Protein AF-0000000077428454 (afdb_homodimer)

pLDDT: mean 86.07, std 13.21, range [39.41, 98.69]

Nearest PDB structures (foldseek):
  4n6q-assembly1_A-2  TM=8.796E-01  e=2.802E-15  Aspergillus nidulans
  4n6r-assembly1_B  TM=8.496E-01  e=2.797E-14  Aspergillus nidulans
  4n6r-assembly1_A  TM=8.443E-01  e=4.947E-11  Aspergillus nidulans
  7w9m-assembly1_B  TM=3.398E-01  e=5.420E-03  Homo sapiens
  7qpd-assembly1_T  TM=3.885E-01  e=7.802E-02  Homo sapiens

Solvent-accessible surface area (backbone atoms only — not comparable to full-atom values): 19716 Å² total; per-residue (Å²): 94,46,70,44,80,75,34,65,41,50,34,26,39,33,25,60,92,52,93,78,41,58,79,49,33,35,36,52,42,37,26,33,35,52,42,79,60,70,82,84,84,80,87,75,83,78,63,62,73,48,39,76,68,46,36,52,38,34,39,55,38,44,19,39,55,57,84,91,39,53,76,54,40,54,36,85,99,50,98,42,49,34,64,44,72,53,43,48,22,44,57,39,76,42,49,75,44,90,75,67,77,59,79,41,37,33,35,58,39,59,45,32,29,35,45,58,62,45,60,26,23,40,36,40,36,32,32,35,35,43,91,72,44,42,43,64,66,45,68,46,69,51,60,67,25,38,28,24,46,78,88,69,42,90,69,78,71,55,47,48,71,55,55,48,43,39,34,70,72,68,46,86,52,90,74,38,85,75,117,94,45,69,42,80,74,34,65,41,49,33,25,39,33,24,60,91,53,93,77,40,57,78,50,33,35,36,51,43,38,26,33,35,52,43,78,58,72,82,88,85,82,87,77,84,78,63,64,72,48,39,77,66,46,38,53,38,34,38,55,38,44,18,39,55,58,85,92,39,52,76,53,39,54,37,84,98,49,98,42,50,35,64,42,70,53,44,47,22,43,58,39,77,42,47,75,45,88,73,66,76,60,79,41,36,31,36,58,38,59,46,31,29,34,45,60,62,44,61,27,20,40,36,41,37,32,31,34,36,43,90,70,42,44,43,64,65,44,68,46,70,51,60,67,25,40,28,23,46,79,89,68,42,90,70,80,71,54,48,50,73,54,57,49,44,38,33,70,72,66,45,86,53,90,73,40,85,74,119

Sequence (358 aa):
YKLRMIQQPKRSRMVGSGEKADRRPIDPPPIAGFQAVCSSQGDGETDLTLLRSPAFICYATLCESAPPHKELFTIPHSKKPFVVGTRVSSIFQLRESDPPACNGHYFVFPDLGVRVEGQYRLKLSVYEIEDTKVHFCASIVTDQFEVFSAKKFPGMNESTPLSKTFAKQGIRLRVRTKIYKLRMIQQPKRSRMVGSGEKADRRPIDPPPIAGFQAVCSSQGDGETDLTLLRSPAFICYATLCESAPPHKELFTIPHSKKPFVVGTRVSSIFQLRESDPPACNGHYFVFPDLGVRVEGQYRLKLSVYEIEDTKVHFCASIVTDQFEVFSAKKFPGMNESTPLSKTFAKQGIRLRVRTKI

Secondary structure (DSSP, 8-state):
-EEEEEE---EEEPPPSSTT---PPPBSPPEEEEE-------SS---GGG-SS-EEEEEEEEEESSTT--EE-B-TTSSSBSEES--EEEEEEEESSSS---EEEEEE-TT-EESS-EEEEEEEEEEEEETTEEEEEEEEEPPPEEEE-TTT---PPPPPHHHHHHHHTT---------/-EEEEEE---EEEPPPSSTT---PPPBSPPEEEEE----S--SS---GGG-SS-EEEEEEEEEESSTT--EE-B-TTSSSBSEES--EEEEEEEESSSS---EEEEEE-TT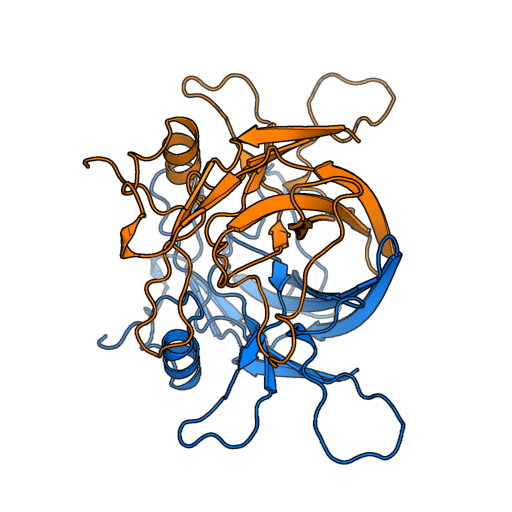-EESS-EEEEEEEEEEEEETTEEEEEEEEEPPPEEEE-TTT---PPPPPHHHHHHHHTT---------

Foldseek 3Di:
DDKAWPDFFAEAAAWAPDPPTDQQATPPWTKMFDDDPDDDDDDDRDDQCPDPFKWKKKFKFKFAQDPPGHTFFPDPPDPDGQKDDDGMFGKDFFAQDVVGDDTTIMTTGAGIHGNDWDKIKMKMWMWIHGPPDIGTDDIDIGHIYTYDYPVPDPDGDAHDSRLVRVVVVPDDHDGHHDD/DDKAWPDFFAEAAAWAPDPPTDQQATPPWTKMFDDDPDDDDDDDRDDQCPDPFKWKKKFKFKFAQDPPGHTFFPDPPDPDGQKDDDGMFGKDFFAQDVVGDDTTIMTTGAGIHGNDWDKIKMKMWMWIHGPPDIGTDDIDIGHIYTYDYPVPDPDGDAHDSRLVRVVVVPDDHDGHHDD

Structure (mmCIF, N/CA/C/O backbone):
data_AF-0000000077428454-model_v1
#
loop_
_entity.id
_entity.type
_entity.pdbx_description
1 polymer 'Velvet factor'
#
loop_
_atom_site.group_PDB
_atom_site.id
_atom_site.type_symbol
_atom_site.label_atom_id
_atom_site.label_alt_id
_atom_site.label_comp_id
_atom_site.label_asym_id
_atom_site.label_entity_id
_atom_site.label_seq_id
_atom_site.pdbx_PDB_ins_code
_atom_site.Cartn_x
_atom_site.Cartn_y
_atom_site.Cartn_z
_atom_site.occupancy
_atom_site.B_iso_or_equiv
_atom_site.auth_seq_id
_atom_site.auth_comp_id
_atom_site.auth_asym_id
_atom_site.auth_atom_id
_atom_site.pdbx_PDB_model_num
ATOM 1 N N . TYR A 1 1 ? -11.023 -16.125 10.898 1 87.31 1 TYR A N 1
ATOM 2 C CA . TYR A 1 1 ? -10.789 -15.352 9.688 1 87.31 1 TYR A CA 1
ATOM 3 C C . TYR A 1 1 ? -10.602 -16.266 8.484 1 87.31 1 TYR A C 1
ATOM 5 O O . TYR A 1 1 ? -10.008 -17.328 8.586 1 87.31 1 TYR A O 1
ATOM 13 N N . LYS A 1 2 ? -11.258 -15.859 7.457 1 91.19 2 LYS A N 1
ATOM 14 C CA . LYS A 1 2 ? -11.109 -16.609 6.215 1 91.19 2 LYS A CA 1
ATOM 15 C C . LYS A 1 2 ? -10.516 -15.734 5.113 1 91.19 2 LYS A C 1
ATOM 17 O O . LYS A 1 2 ? -10.945 -14.602 4.914 1 91.19 2 LYS A O 1
ATOM 22 N N . LEU A 1 3 ? -9.469 -16.266 4.516 1 96 3 LEU A N 1
ATOM 23 C CA . LEU A 1 3 ? -8.797 -15.625 3.391 1 96 3 LEU A CA 1
ATOM 24 C C . LEU A 1 3 ? -8.852 -16.516 2.15 1 96 3 LEU A C 1
ATOM 26 O O . LEU A 1 3 ? -8.5 -17.688 2.209 1 96 3 LEU A O 1
ATOM 30 N N . ARG A 1 4 ? -9.367 -15.93 1.078 1 96.69 4 ARG A N 1
ATOM 31 C CA . ARG A 1 4 ? -9.469 -16.703 -0.155 1 96.69 4 ARG A CA 1
ATOM 32 C C . ARG A 1 4 ? -9 -15.883 -1.354 1 96.69 4 ARG A C 1
ATOM 34 O O . ARG A 1 4 ? -9.242 -14.672 -1.413 1 96.69 4 ARG A O 1
ATOM 41 N N . MET A 1 5 ? -8.5 -16.641 -2.326 1 98.06 5 MET A N 1
ATOM 42 C CA . MET A 1 5 ? -8.156 -15.945 -3.568 1 98.06 5 MET A CA 1
ATOM 43 C C . MET A 1 5 ? -9.406 -15.688 -4.41 1 98.06 5 MET A C 1
ATOM 45 O O . MET A 1 5 ? -10.18 -16.609 -4.676 1 98.06 5 MET A O 1
ATOM 49 N N . ILE A 1 6 ? -9.57 -14.461 -4.793 1 97.38 6 ILE A N 1
ATOM 50 C CA . ILE A 1 6 ? -10.672 -14.094 -5.676 1 97.38 6 ILE A CA 1
ATOM 51 C C . ILE A 1 6 ? -10.172 -14 -7.113 1 97.38 6 ILE A C 1
ATOM 53 O O . ILE A 1 6 ? -10.898 -14.336 -8.055 1 97.38 6 ILE A O 1
ATOM 57 N N . GLN A 1 7 ? -8.969 -13.492 -7.266 1 97.88 7 GLN A N 1
ATOM 58 C CA . GLN A 1 7 ? -8.297 -13.406 -8.555 1 97.88 7 GLN A CA 1
ATOM 59 C C . GLN A 1 7 ? -6.844 -13.859 -8.453 1 97.88 7 GLN A C 1
ATOM 61 O O . GLN A 1 7 ? -6.055 -13.258 -7.715 1 97.88 7 GLN A O 1
ATOM 66 N N . GLN A 1 8 ? -6.5 -14.922 -9.188 1 98.56 8 GLN A N 1
ATOM 67 C CA . GLN A 1 8 ? -5.168 -15.516 -9.18 1 98.56 8 GLN A CA 1
ATOM 68 C C . GLN A 1 8 ? -4.246 -14.82 -10.18 1 98.56 8 GLN A C 1
ATOM 70 O O . GLN A 1 8 ? -4.676 -14.438 -11.266 1 98.56 8 GLN A O 1
ATOM 75 N N . PRO A 1 9 ? -2.984 -14.625 -9.719 1 98.19 9 PRO A N 1
ATOM 76 C CA . PRO A 1 9 ? -2.02 -14.227 -10.75 1 98.19 9 PRO A CA 1
ATOM 77 C C . PRO A 1 9 ? -1.762 -15.336 -11.773 1 98.19 9 PRO A C 1
ATOM 79 O O . PRO A 1 9 ? -1.776 -16.516 -11.43 1 98.19 9 PRO A O 1
ATOM 82 N N . LYS A 1 10 ? -1.487 -14.945 -12.984 1 97.69 10 LYS A N 1
ATOM 83 C CA . LYS A 1 10 ? -1.258 -15.961 -14.016 1 97.69 10 LYS A CA 1
ATOM 84 C C . LYS A 1 10 ? 0.109 -15.773 -14.672 1 97.69 10 LYS A C 1
ATOM 86 O O . LYS A 1 10 ? 0.787 -16.75 -14.984 1 97.69 10 LYS A O 1
ATOM 91 N N . ARG A 1 11 ? 0.469 -14.555 -14.891 1 97 11 ARG A N 1
ATOM 92 C CA . ARG A 1 11 ? 1.725 -14.352 -15.609 1 97 11 ARG A CA 1
ATOM 93 C C . ARG A 1 11 ? 2.281 -12.953 -15.336 1 97 11 ARG A C 1
ATOM 95 O O . ARG A 1 11 ? 1.561 -12.07 -14.867 1 97 11 ARG A O 1
ATOM 102 N N . SER A 1 12 ? 3.498 -12.812 -15.602 1 95.12 12 SER A N 1
ATOM 103 C CA . SER A 1 12 ? 4.227 -11.555 -15.5 1 95.12 12 SER A CA 1
ATOM 104 C C . SER A 1 12 ? 5.422 -11.531 -16.453 1 95.12 12 SER A C 1
ATOM 106 O O . SER A 1 12 ? 6.008 -12.578 -16.75 1 95.12 12 SER A O 1
ATOM 108 N N . ARG A 1 13 ? 5.645 -10.367 -16.969 1 94.81 13 ARG A N 1
ATOM 109 C CA . ARG A 1 13 ? 6.957 -10.156 -17.578 1 94.81 13 ARG A CA 1
ATOM 110 C C . ARG A 1 13 ? 7.984 -9.75 -16.531 1 94.81 13 ARG A C 1
ATOM 112 O O . ARG A 1 13 ? 7.707 -8.922 -15.664 1 94.81 13 ARG A O 1
ATOM 119 N N . MET A 1 14 ? 9.172 -10.352 -16.609 1 93.94 14 MET A N 1
ATOM 120 C CA . MET A 1 14 ? 10.195 -10.008 -15.625 1 93.94 14 MET A CA 1
ATOM 121 C C . MET A 1 14 ? 10.562 -8.531 -15.711 1 93.94 14 MET A C 1
ATOM 123 O O . MET A 1 14 ? 10.562 -7.949 -16.797 1 93.94 14 MET A O 1
ATOM 127 N N . VAL A 1 15 ? 10.836 -7.953 -14.609 1 89.88 15 VAL A N 1
ATOM 128 C CA . VAL A 1 15 ? 11.25 -6.559 -14.547 1 89.88 15 VAL A CA 1
ATOM 129 C C . VAL A 1 15 ? 12.781 -6.48 -14.492 1 89.88 15 VAL A C 1
ATOM 131 O O . VAL A 1 15 ? 13.398 -6.996 -13.555 1 89.88 15 VAL A O 1
ATOM 134 N N . GLY A 1 16 ? 13.297 -5.836 -15.406 1 81.06 16 GLY A N 1
ATOM 135 C CA . GLY A 1 16 ? 14.75 -5.695 -15.445 1 81.06 16 GLY A CA 1
ATOM 136 C C . GLY A 1 16 ? 15.266 -4.633 -14.492 1 81.06 16 GLY A C 1
ATOM 137 O O . GLY A 1 16 ? 14.5 -4.035 -13.742 1 81.06 16 GLY A O 1
ATOM 138 N N . SER A 1 17 ? 16.594 -4.473 -14.227 1 72.12 17 SER A N 1
ATOM 139 C CA . SER A 1 17 ? 17.234 -3.576 -13.273 1 72.12 17 SER A CA 1
ATOM 140 C C . SER A 1 17 ? 17.547 -2.223 -13.898 1 72.12 17 SER A C 1
ATOM 142 O O . SER A 1 17 ? 17.906 -1.276 -13.203 1 72.12 17 SER A O 1
ATOM 144 N N . GLY A 1 18 ? 17.141 -1.958 -15.086 1 63.47 18 GLY A N 1
ATOM 145 C CA . GLY A 1 18 ? 17.578 -0.725 -15.727 1 63.47 18 GLY A CA 1
ATOM 146 C C . GLY A 1 18 ? 16.625 0.439 -15.477 1 63.47 18 GLY A C 1
ATOM 147 O O . GLY A 1 18 ? 15.531 0.254 -14.953 1 63.47 18 GLY A O 1
ATOM 148 N N . GLU A 1 19 ? 17.141 1.74 -15.594 1 58.12 19 GLU A N 1
ATOM 149 C CA . GLU A 1 19 ? 16.406 2.988 -15.414 1 58.12 19 GLU A CA 1
ATOM 150 C C . GLU A 1 19 ? 15.094 2.967 -16.188 1 58.12 19 GLU A C 1
ATOM 152 O O . GLU A 1 19 ? 14.109 3.566 -15.758 1 58.12 19 GLU A O 1
ATOM 157 N N . LYS A 1 20 ? 15.156 2.293 -17.281 1 58.5 20 LYS A N 1
ATOM 158 C CA . LYS A 1 20 ? 13.984 2.256 -18.172 1 58.5 20 LYS A CA 1
ATOM 159 C C . LYS A 1 20 ? 13.234 0.938 -18.016 1 58.5 20 LYS A C 1
ATOM 161 O O . LYS A 1 20 ? 12.555 0.503 -18.953 1 58.5 20 LYS A O 1
ATOM 166 N N . ALA A 1 21 ? 13.391 0.371 -16.922 1 65.31 21 ALA A N 1
ATOM 167 C CA . ALA A 1 21 ? 12.82 -0.964 -16.781 1 65.31 21 ALA A CA 1
ATOM 168 C C . ALA A 1 21 ? 11.297 -0.927 -16.938 1 65.31 21 ALA A C 1
ATOM 170 O O . ALA A 1 21 ? 10.633 -0.047 -16.375 1 65.31 21 ALA A O 1
ATOM 171 N N . ASP A 1 22 ? 10.836 -1.767 -17.875 1 66.31 22 ASP A N 1
ATOM 172 C CA . ASP A 1 22 ? 9.414 -2 -18.078 1 66.31 22 ASP A CA 1
ATOM 173 C C . ASP A 1 22 ? 8.781 -2.594 -16.812 1 66.31 22 ASP A C 1
ATOM 175 O O . ASP A 1 22 ? 9.133 -3.695 -16.391 1 66.31 22 ASP A O 1
ATOM 179 N N . ARG A 1 23 ? 7.93 -1.875 -16.219 1 76.44 23 ARG A N 1
ATOM 180 C CA . 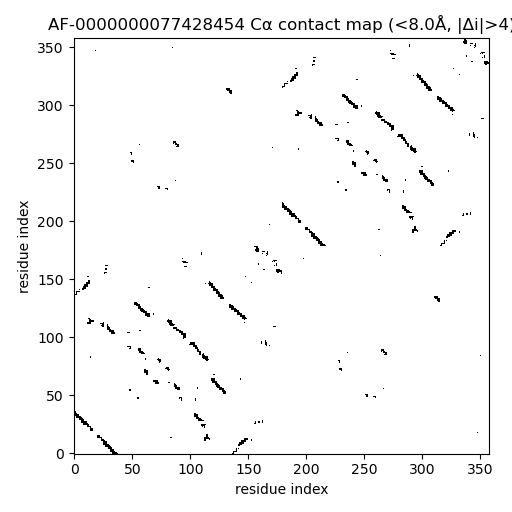ARG A 1 23 ? 7.379 -2.322 -14.945 1 76.44 23 ARG A CA 1
ATOM 181 C C . ARG A 1 23 ? 5.949 -2.824 -15.117 1 76.44 23 ARG A C 1
ATOM 183 O O . ARG A 1 23 ? 5.047 -2.402 -14.391 1 76.44 23 ARG A O 1
ATOM 190 N N . ARG A 1 24 ? 5.906 -3.838 -16 1 82 24 ARG A N 1
ATOM 191 C CA . ARG A 1 24 ? 4.594 -4.469 -16.094 1 82 24 ARG A CA 1
ATOM 192 C C . ARG A 1 24 ? 4.332 -5.371 -14.898 1 82 24 ARG A C 1
ATOM 194 O O . ARG A 1 24 ? 5.102 -6.297 -14.633 1 82 24 ARG A O 1
ATOM 201 N N . PRO A 1 25 ? 3.236 -5.113 -14.227 1 90.69 25 PRO A N 1
ATOM 202 C CA . PRO A 1 25 ? 2.951 -5.91 -13.031 1 90.69 25 PRO A CA 1
ATOM 203 C C . PRO A 1 25 ? 2.418 -7.301 -13.359 1 90.69 25 PRO A C 1
ATOM 205 O O . PRO A 1 25 ? 2.107 -7.586 -14.523 1 90.69 25 PRO A O 1
ATOM 208 N N . ILE A 1 26 ? 2.438 -8.094 -12.414 1 95.81 26 ILE A N 1
ATOM 209 C CA . ILE A 1 26 ? 1.786 -9.398 -12.492 1 95.81 26 ILE A CA 1
ATOM 210 C C . ILE A 1 26 ? 0.358 -9.234 -13.008 1 95.81 26 ILE A C 1
ATOM 212 O O . ILE A 1 26 ? -0.361 -8.328 -12.578 1 95.81 26 ILE A O 1
ATOM 216 N N . ASP A 1 27 ? 0.023 -10.141 -13.938 1 95.44 27 ASP A N 1
ATOM 217 C CA . ASP A 1 27 ? -1.281 -10.039 -14.586 1 95.44 27 ASP A CA 1
ATOM 218 C C . ASP A 1 27 ? -2.039 -11.367 -14.5 1 95.44 27 ASP A C 1
ATOM 220 O O . ASP A 1 27 ? -1.49 -12.422 -14.828 1 95.44 27 ASP A O 1
ATOM 224 N N . PRO A 1 28 ? -3.324 -11.336 -14.211 1 96.81 28 PRO A N 1
ATOM 225 C CA . PRO A 1 28 ? -4.012 -10.195 -13.609 1 96.81 28 PRO A CA 1
ATOM 226 C C . PRO A 1 28 ? -3.525 -9.891 -12.195 1 96.81 28 PRO A C 1
ATOM 228 O O . PRO A 1 28 ? -2.842 -10.719 -11.586 1 96.81 28 PRO A O 1
ATOM 231 N N . PRO A 1 29 ? -3.766 -8.695 -11.648 1 96.81 29 PRO A N 1
ATOM 232 C CA . PRO A 1 29 ? -3.371 -8.383 -10.273 1 96.81 29 PRO A CA 1
ATOM 233 C C . PRO A 1 29 ? -3.986 -9.336 -9.258 1 96.81 29 PRO A C 1
ATOM 235 O O . PRO A 1 29 ? -5.191 -9.602 -9.297 1 96.81 29 PRO A O 1
ATOM 238 N N . PRO A 1 30 ? -3.154 -9.867 -8.344 1 98.12 30 PRO A N 1
ATOM 239 C CA . PRO A 1 30 ? -3.723 -10.727 -7.297 1 98.12 30 PRO A CA 1
ATOM 240 C C . PRO A 1 30 ? -4.734 -9.992 -6.418 1 98.12 30 PRO A C 1
ATOM 242 O O . PRO A 1 30 ? -4.488 -8.859 -6.008 1 98.12 30 PRO A O 1
ATOM 245 N N . ILE A 1 31 ? -5.824 -10.625 -6.195 1 98.06 31 ILE A N 1
ATOM 246 C CA . ILE A 1 31 ? -6.863 -10.102 -5.316 1 98.06 31 ILE A CA 1
ATOM 247 C C . ILE A 1 31 ? -7.316 -11.203 -4.352 1 98.06 31 ILE A C 1
ATOM 249 O O . ILE A 1 31 ? -7.645 -12.312 -4.777 1 98.06 31 ILE A O 1
ATOM 253 N N . ALA A 1 32 ? -7.324 -10.883 -3.084 1 97.88 32 ALA A N 1
ATOM 254 C CA . ALA A 1 32 ? -7.805 -11.82 -2.07 1 97.88 32 ALA A CA 1
ATOM 255 C C . ALA A 1 32 ? -9.023 -11.258 -1.342 1 97.88 32 ALA A C 1
ATOM 257 O O . ALA A 1 32 ? -9.102 -10.055 -1.093 1 97.88 32 ALA A O 1
ATOM 258 N N . GLY A 1 33 ? -9.945 -12.117 -1.071 1 95.5 33 GLY A N 1
ATOM 259 C CA . GLY A 1 33 ? -11.078 -11.797 -0.221 1 95.5 33 GLY A CA 1
ATOM 260 C C . GLY A 1 33 ? -10.875 -12.188 1.229 1 95.5 33 GLY A C 1
ATOM 261 O O . GLY A 1 33 ? -10.289 -13.234 1.516 1 95.5 33 GLY A O 1
ATOM 262 N N . PHE A 1 34 ? -11.312 -11.367 2.176 1 94.75 34 PHE A N 1
ATOM 263 C CA . PHE A 1 34 ? -11.086 -11.555 3.604 1 94.75 34 PHE A CA 1
ATOM 264 C C . PHE A 1 34 ? -12.391 -11.445 4.383 1 94.75 34 PHE A C 1
ATOM 266 O O . PHE A 1 34 ? -13.18 -10.523 4.156 1 94.75 34 PHE A O 1
ATOM 273 N N . GLN A 1 35 ? -12.625 -12.43 5.191 1 88.25 35 GLN A N 1
ATOM 274 C CA . GLN A 1 35 ? -13.805 -12.438 6.051 1 88.25 35 GLN A CA 1
ATOM 275 C C . GLN A 1 35 ? -13.43 -12.727 7.5 1 88.25 35 GLN A C 1
ATOM 277 O O . GLN A 1 35 ? -12.695 -13.68 7.781 1 88.25 35 GLN A O 1
ATOM 282 N N . ALA A 1 36 ? -13.711 -11.789 8.445 1 77.38 36 ALA A N 1
ATOM 283 C CA . ALA A 1 36 ? -13.508 -12.039 9.867 1 77.38 36 ALA A CA 1
ATOM 284 C C . ALA A 1 36 ? -14.625 -12.914 10.43 1 77.38 36 ALA A C 1
ATOM 286 O O . ALA A 1 36 ? -15.797 -12.711 10.117 1 77.38 36 ALA A O 1
ATOM 287 N N . VAL A 1 37 ? -14.445 -14.203 10.586 1 62.66 37 VAL A N 1
ATOM 288 C CA . VAL A 1 37 ? -15.469 -15.117 11.07 1 62.66 37 VAL A CA 1
ATOM 289 C C . VAL A 1 37 ? -16.016 -14.633 12.414 1 62.66 37 VAL A C 1
ATOM 291 O O . VAL A 1 37 ? -15.305 -14.68 13.43 1 62.66 37 VAL A O 1
ATOM 294 N N . CYS A 1 38 ? -15.945 -13.531 12.914 1 49.94 38 CYS A N 1
ATOM 295 C CA . CYS A 1 38 ? -16.531 -13.367 14.234 1 49.94 38 CYS A CA 1
ATOM 296 C C . CYS A 1 38 ? -17.797 -14.203 14.375 1 49.94 38 CYS A C 1
ATOM 298 O O . CYS A 1 38 ? -18.562 -14.352 13.406 1 49.94 38 CYS A O 1
ATOM 300 N N . SER A 1 39 ? -17.844 -14.93 15.555 1 42.19 39 SER A N 1
ATOM 301 C CA . SER A 1 39 ? -18.906 -15.734 16.141 1 42.19 39 SER A CA 1
ATOM 302 C C . SER A 1 39 ? -20.266 -15.148 15.844 1 42.19 39 SER A C 1
ATOM 304 O O . SER A 1 39 ? -21.219 -15.883 15.57 1 42.19 39 SER A O 1
ATOM 306 N N . SER A 1 40 ? -20.672 -14.086 16.984 1 40.97 40 SER A N 1
ATOM 307 C CA . SER A 1 40 ? -22.062 -13.969 17.406 1 40.97 40 SER A CA 1
ATOM 308 C C . SER A 1 40 ? -22.984 -13.711 16.203 1 40.97 40 SER A C 1
ATOM 310 O O . SER A 1 40 ? -22.531 -13.289 15.148 1 40.97 40 SER A O 1
ATOM 312 N N . GLN A 1 41 ? -24.422 -13.43 16.562 1 39.47 41 GLN A N 1
ATOM 313 C CA . GLN A 1 41 ? -25.812 -13.453 16.141 1 39.47 41 GLN A CA 1
ATOM 314 C C . GLN A 1 41 ? -26.062 -12.516 14.961 1 39.47 41 GLN A C 1
ATOM 316 O O . GLN A 1 41 ? -27.078 -12.617 14.281 1 39.47 41 GLN A O 1
ATOM 321 N N . GLY A 1 42 ? -25.891 -11 15.219 1 41.41 42 GLY A N 1
ATOM 322 C CA . GLY A 1 42 ? -26.859 -10.195 14.477 1 41.41 42 GLY A CA 1
ATOM 323 C C . GLY A 1 42 ? -26.531 -10.102 13 1 41.41 42 GLY A C 1
ATOM 324 O O . GLY A 1 42 ? -25.422 -10.438 12.578 1 41.41 42 GLY A O 1
ATOM 325 N N . ASP A 1 43 ? -27.438 -9.797 12 1 47.22 43 ASP A N 1
ATOM 326 C CA . ASP A 1 43 ? -27.734 -9.672 10.57 1 47.22 43 ASP A CA 1
ATOM 327 C C . ASP A 1 43 ? -26.578 -9 9.836 1 47.22 43 ASP A C 1
ATOM 329 O O . ASP A 1 43 ? -26.406 -9.188 8.633 1 47.22 43 ASP A O 1
ATOM 333 N N . GLY A 1 44 ? -26.156 -7.633 10.07 1 51.5 44 GLY A N 1
ATOM 334 C CA . GLY A 1 44 ? -25.547 -6.75 9.094 1 51.5 44 GLY A CA 1
ATOM 335 C C . GLY A 1 44 ? -24.031 -6.867 9.047 1 51.5 44 GLY A C 1
ATOM 336 O O . GLY A 1 44 ? -23.391 -7.082 10.078 1 51.5 44 GLY A O 1
ATOM 337 N N . GLU A 1 45 ? -23.312 -7.426 7.996 1 59.09 45 GLU A N 1
ATOM 338 C CA . GLU A 1 45 ? -21.891 -7.594 7.711 1 59.09 45 GLU A CA 1
ATOM 339 C C . GLU A 1 45 ? -21.094 -6.359 8.133 1 59.09 45 GLU A C 1
ATOM 341 O O . GLU A 1 45 ? -21.359 -5.25 7.668 1 59.09 45 GLU A O 1
ATOM 346 N N . THR A 1 46 ? -20.375 -6.387 9.242 1 71.62 46 THR A N 1
ATOM 347 C CA . THR A 1 46 ? -19.547 -5.297 9.75 1 71.62 46 THR A CA 1
ATOM 348 C C . THR A 1 46 ? -18.516 -4.867 8.711 1 71.62 46 THR A C 1
ATOM 350 O O . THR A 1 46 ? -17.875 -5.711 8.086 1 71.62 46 THR A O 1
ATOM 353 N N . ASP A 1 47 ? -18.562 -3.572 8.359 1 78.94 47 ASP A N 1
ATOM 354 C CA . ASP A 1 47 ? -17.547 -3.004 7.473 1 78.94 47 ASP A CA 1
ATOM 355 C C . ASP A 1 47 ? -16.203 -2.881 8.188 1 78.94 47 ASP A C 1
ATOM 357 O O . ASP A 1 47 ? -16 -1.968 8.992 1 78.94 47 ASP A O 1
ATOM 361 N N . LEU A 1 48 ? -15.297 -3.742 7.902 1 79.31 48 LEU A N 1
ATOM 362 C CA . LEU A 1 48 ? -13.992 -3.82 8.547 1 79.31 48 LEU A CA 1
ATOM 363 C C . LEU A 1 48 ? -13.188 -2.551 8.297 1 79.31 48 LEU A C 1
ATOM 365 O O . LEU A 1 48 ? -12.273 -2.227 9.062 1 79.31 48 LEU A O 1
ATOM 369 N N . THR A 1 49 ? -13.445 -1.858 7.184 1 75.38 49 THR A N 1
ATOM 370 C CA . THR A 1 49 ? -12.664 -0.679 6.82 1 75.38 49 THR A CA 1
ATOM 371 C C . THR A 1 49 ? -12.977 0.485 7.758 1 75.38 49 THR A C 1
ATOM 373 O O . THR A 1 49 ? -12.242 1.474 7.789 1 75.38 49 THR A O 1
ATOM 376 N N . LEU A 1 50 ? -14.055 0.319 8.484 1 69.5 50 LEU A N 1
ATOM 377 C CA . LEU A 1 50 ? -14.523 1.43 9.305 1 69.5 50 LEU A CA 1
ATOM 378 C C . LEU A 1 50 ? -14.094 1.241 10.758 1 69.5 50 LEU A C 1
ATOM 380 O O . LEU A 1 50 ? -14.32 2.119 11.594 1 69.5 50 LEU A O 1
ATOM 384 N N . LEU A 1 51 ? -13.539 0.124 10.938 1 68.69 51 LEU A N 1
ATOM 385 C CA . LEU A 1 51 ? -13.164 -0.157 12.32 1 68.69 51 LEU A CA 1
ATOM 386 C C . LEU A 1 51 ? -11.969 0.688 12.742 1 68.69 51 LEU A C 1
ATOM 388 O O . LEU A 1 51 ? -11.016 0.853 11.977 1 68.69 51 LEU A O 1
ATOM 392 N N . ARG A 1 52 ? -12.086 1.396 13.82 1 66.12 52 ARG A N 1
ATOM 393 C CA . ARG A 1 52 ? -10.938 2.061 14.414 1 66.12 52 ARG A CA 1
ATOM 394 C C . ARG A 1 52 ? -9.828 1.059 14.727 1 66.12 52 ARG A C 1
ATOM 396 O O . ARG A 1 52 ? -8.656 1.324 14.469 1 66.12 52 ARG A O 1
ATOM 403 N N . SER A 1 53 ? -10.164 0.126 15.445 1 71.38 53 SER A N 1
ATOM 404 C CA . SER A 1 53 ? -9.367 -1.029 15.844 1 71.38 53 SER A CA 1
ATOM 405 C C . SER A 1 53 ? -10.211 -2.297 15.883 1 71.38 53 SER A C 1
ATOM 407 O O . SER A 1 53 ? -11.297 -2.307 16.484 1 71.38 53 SER A O 1
ATOM 409 N N . PRO A 1 54 ? -9.812 -3.105 15.094 1 79.12 54 PRO A N 1
ATOM 410 C CA . PRO A 1 54 ? -8.523 -3.326 14.43 1 79.12 54 PRO A CA 1
ATOM 411 C C . PRO A 1 54 ? -8.516 -2.836 12.984 1 79.12 54 PRO A C 1
ATOM 413 O O . PRO A 1 54 ? -9.57 -2.719 12.359 1 79.12 54 PRO A O 1
ATOM 416 N N . ALA A 1 55 ? -7.277 -2.469 12.477 1 83.25 55 ALA A N 1
ATOM 417 C CA . ALA A 1 55 ? -7.023 -2.334 11.047 1 83.25 55 ALA A CA 1
ATOM 418 C C . ALA A 1 55 ? -6.422 -3.615 10.477 1 83.25 55 ALA A C 1
ATOM 420 O O . ALA A 1 55 ? -5.699 -4.332 11.172 1 83.25 55 ALA A O 1
ATOM 421 N N . PHE A 1 56 ? -6.746 -3.842 9.211 1 90.12 56 PHE A N 1
ATOM 422 C CA . PHE A 1 56 ? -6.246 -5.059 8.594 1 90.12 56 PHE A CA 1
ATOM 423 C C . PHE A 1 56 ? -5.355 -4.73 7.398 1 90.12 56 PHE A C 1
ATOM 425 O O . PHE A 1 56 ? -5.707 -3.887 6.57 1 90.12 56 PHE A O 1
ATOM 432 N N . ILE A 1 57 ? -4.227 -5.383 7.352 1 91.75 57 ILE A N 1
ATOM 433 C CA . ILE A 1 57 ? -3.332 -5.254 6.207 1 91.75 57 ILE A CA 1
ATOM 434 C C . ILE A 1 57 ? -2.953 -6.641 5.691 1 91.75 57 ILE A C 1
ATOM 436 O O . ILE A 1 57 ? -3.064 -7.629 6.418 1 91.75 57 ILE A O 1
ATOM 440 N N . CYS A 1 58 ? -2.592 -6.664 4.484 1 94.56 58 CYS A N 1
ATOM 441 C CA . CYS A 1 58 ? -2.129 -7.902 3.867 1 94.56 58 CYS A CA 1
ATOM 442 C C . CYS A 1 58 ? -0.763 -7.711 3.219 1 94.56 58 CYS A C 1
ATOM 444 O O . CYS A 1 58 ? -0.539 -6.727 2.514 1 94.56 58 CYS A O 1
ATOM 446 N N . TYR A 1 59 ? 0.15 -8.641 3.518 1 93.19 59 TYR A N 1
ATOM 447 C CA . TYR A 1 59 ? 1.508 -8.594 2.986 1 93.19 59 TYR A CA 1
ATOM 448 C C . TYR A 1 59 ? 1.749 -9.734 2 1 93.19 59 TYR A C 1
ATOM 450 O O . TYR A 1 59 ? 1.409 -10.883 2.277 1 93.19 59 TYR A O 1
ATOM 458 N N . ALA A 1 60 ? 2.318 -9.367 0.891 1 95.06 60 ALA A N 1
ATOM 459 C CA . ALA A 1 60 ? 2.602 -10.359 -0.139 1 95.06 60 ALA A CA 1
ATOM 460 C C . ALA A 1 60 ? 4.082 -10.734 -0.148 1 95.06 60 ALA A C 1
ATOM 462 O O . ALA A 1 60 ? 4.949 -9.859 -0.173 1 95.06 60 ALA A O 1
ATOM 463 N N . THR A 1 61 ? 4.355 -12.031 -0.172 1 93.06 61 THR A N 1
ATOM 464 C CA . THR A 1 61 ? 5.711 -12.57 -0.246 1 93.06 61 THR A CA 1
ATOM 465 C C . THR A 1 61 ? 5.848 -13.531 -1.42 1 93.06 61 THR A C 1
ATOM 467 O O . THR A 1 61 ? 5.008 -14.414 -1.608 1 93.06 61 THR A O 1
ATOM 470 N N . LEU A 1 62 ? 6.918 -13.32 -2.174 1 95.5 62 LEU A N 1
ATOM 471 C CA . LEU A 1 62 ? 7.188 -14.258 -3.262 1 95.5 62 LEU A CA 1
ATOM 472 C C . LEU A 1 62 ? 7.711 -15.578 -2.721 1 95.5 62 LEU A C 1
ATOM 474 O O . LEU A 1 62 ? 8.531 -15.602 -1.803 1 95.5 62 LEU A O 1
ATOM 478 N N . CYS A 1 63 ? 7.238 -16.641 -3.371 1 96.81 63 CYS A N 1
ATOM 479 C CA . CYS A 1 63 ? 7.66 -17.984 -2.957 1 96.81 63 CYS A CA 1
ATOM 480 C C . CYS A 1 63 ? 8.047 -18.828 -4.16 1 96.81 63 CYS A C 1
ATOM 482 O O . CYS A 1 63 ? 7.598 -18.562 -5.277 1 96.81 63 CYS A O 1
ATOM 484 N N . GLU A 1 64 ? 8.883 -19.797 -3.818 1 97.5 64 GLU A N 1
ATOM 485 C CA . GLU A 1 64 ? 9.148 -20.828 -4.824 1 97.5 64 GLU A CA 1
ATOM 486 C C . GLU A 1 64 ? 7.871 -21.578 -5.18 1 97.5 64 GLU A C 1
ATOM 488 O O . GLU A 1 64 ? 6.98 -21.75 -4.344 1 97.5 64 GLU A O 1
ATOM 493 N N . SER A 1 65 ? 7.801 -22.047 -6.441 1 97.44 65 SER A N 1
ATOM 494 C CA . SER A 1 65 ? 6.625 -22.766 -6.914 1 97.44 65 SER A CA 1
ATOM 495 C C . SER A 1 65 ? 6.512 -24.125 -6.246 1 97.44 65 SER A C 1
ATOM 497 O O . SER A 1 65 ? 5.41 -24.562 -5.898 1 97.44 65 SER A O 1
ATOM 499 N N . ALA A 1 66 ? 7.555 -24.812 -6.117 1 95.5 66 ALA A N 1
ATOM 500 C CA . ALA A 1 66 ? 7.562 -26.172 -5.566 1 95.5 66 ALA A CA 1
ATOM 501 C C . ALA A 1 66 ? 7.5 -26.141 -4.043 1 95.5 66 ALA A C 1
ATOM 503 O O . ALA A 1 66 ? 8.086 -25.266 -3.404 1 95.5 66 ALA A O 1
ATOM 504 N N . PRO A 1 67 ? 6.816 -27.172 -3.486 1 93.25 67 PRO A N 1
ATOM 505 C CA . PRO A 1 67 ? 6.855 -27.266 -2.025 1 93.25 67 PRO A CA 1
ATOM 506 C C . PRO A 1 67 ? 8.273 -27.391 -1.48 1 93.25 67 PRO A C 1
ATOM 508 O O . PRO A 1 67 ? 9.133 -28 -2.125 1 93.25 67 PRO A O 1
ATOM 511 N N . PRO A 1 68 ? 8.477 -26.906 -0.265 1 94.62 68 PRO A N 1
ATOM 512 C CA . PRO A 1 68 ? 7.527 -26.375 0.712 1 94.62 68 PRO A CA 1
ATOM 513 C C . PRO A 1 68 ? 7.223 -24.891 0.49 1 94.62 68 PRO A C 1
ATOM 515 O O . PRO A 1 68 ? 6.836 -24.188 1.429 1 94.62 68 PRO A O 1
ATOM 518 N N . HIS A 1 69 ? 7.43 -24.312 -0.697 1 93.81 69 HIS A N 1
ATOM 519 C CA . HIS A 1 69 ? 7.164 -22.922 -1.064 1 93.81 69 HIS A CA 1
ATOM 520 C C . HIS A 1 69 ? 8.023 -21.969 -0.248 1 93.81 69 HIS A C 1
ATOM 522 O O . HIS A 1 69 ? 7.504 -21.047 0.385 1 93.81 69 HIS A O 1
ATOM 528 N N . LYS A 1 70 ? 9.305 -22.203 -0.41 1 94.06 70 LYS A N 1
ATOM 529 C CA . LYS A 1 70 ? 10.242 -21.344 0.306 1 94.06 70 LYS A CA 1
ATOM 530 C C . LYS A 1 70 ? 10.062 -19.875 -0.102 1 94.06 70 LYS A C 1
ATOM 532 O O . LYS A 1 70 ? 9.906 -19.578 -1.286 1 94.06 70 LYS A O 1
ATOM 537 N N . GLU A 1 71 ? 10.086 -18.984 0.849 1 91.88 71 GLU A N 1
ATOM 538 C CA . GLU A 1 71 ? 9.961 -17.547 0.584 1 91.88 71 GLU A CA 1
ATOM 539 C C . GLU A 1 71 ? 11.227 -16.984 -0.049 1 91.88 71 GLU A C 1
ATOM 541 O O . GLU A 1 71 ? 12.336 -17.359 0.341 1 91.88 71 GLU A O 1
ATOM 546 N N . LEU A 1 72 ? 11.031 -16.125 -1.039 1 91.94 72 LEU A N 1
ATOM 547 C CA . LEU A 1 72 ? 12.133 -15.531 -1.787 1 91.94 72 LEU A CA 1
ATOM 548 C C . LEU A 1 72 ? 12.203 -14.031 -1.536 1 91.94 72 LEU A C 1
ATOM 550 O O . LEU A 1 72 ? 11.211 -13.32 -1.694 1 91.94 72 LEU A O 1
ATOM 554 N N . PHE A 1 73 ? 13.383 -13.578 -1.178 1 88.25 73 PHE A N 1
ATOM 555 C CA . PHE A 1 73 ? 13.516 -12.156 -0.868 1 88.25 73 PHE A CA 1
ATOM 556 C C . PHE A 1 73 ? 14.586 -11.516 -1.743 1 88.25 73 PHE A C 1
ATOM 558 O O . PHE A 1 73 ? 14.266 -10.781 -2.684 1 88.25 73 PHE A O 1
ATOM 565 N N . THR A 1 74 ? 15.812 -11.953 -1.561 1 88.38 74 THR A N 1
ATOM 566 C CA . THR A 1 74 ? 16.938 -11.383 -2.297 1 88.38 74 THR A CA 1
ATOM 567 C C . THR A 1 74 ? 17.422 -12.344 -3.375 1 88.38 74 THR A C 1
ATOM 569 O O . THR A 1 74 ? 17.531 -13.547 -3.139 1 88.38 74 THR A O 1
ATOM 572 N N . ILE A 1 75 ? 17.734 -11.742 -4.527 1 90.5 75 ILE A N 1
ATOM 573 C CA . ILE A 1 75 ? 18.281 -12.539 -5.613 1 90.5 75 ILE A CA 1
ATOM 574 C C . ILE A 1 75 ? 19.688 -13.023 -5.238 1 90.5 75 ILE A C 1
ATOM 576 O O . ILE A 1 75 ? 20.531 -12.219 -4.832 1 90.5 75 ILE A O 1
ATOM 580 N N . PRO A 1 76 ? 19.922 -14.297 -5.398 1 88.31 76 PRO A N 1
ATOM 581 C CA . PRO A 1 76 ? 21.234 -14.82 -5.023 1 88.31 76 PRO A CA 1
ATOM 582 C C . PRO A 1 76 ? 22.375 -14.07 -5.691 1 88.31 76 PRO A C 1
ATOM 584 O O . PRO A 1 76 ? 22.328 -13.812 -6.898 1 88.31 76 PRO A O 1
ATOM 587 N N . HIS A 1 77 ? 23.328 -13.727 -4.863 1 85.81 77 HIS A N 1
ATOM 588 C CA . HIS A 1 77 ? 24.578 -13.094 -5.293 1 85.81 77 HIS A CA 1
ATOM 589 C C . HIS A 1 77 ? 24.312 -11.688 -5.828 1 85.81 77 HIS A C 1
ATOM 591 O O . HIS A 1 77 ? 25.062 -11.195 -6.676 1 85.81 77 HIS A O 1
ATOM 597 N N . SER A 1 78 ? 23.172 -11.219 -5.543 1 81.25 78 SER A N 1
ATOM 598 C CA . SER A 1 78 ? 22.844 -9.828 -5.871 1 81.25 78 SER A CA 1
ATOM 599 C C . SER A 1 78 ? 22.344 -9.078 -4.645 1 81.25 78 SER A C 1
ATOM 601 O O . SER A 1 78 ? 22.094 -9.68 -3.598 1 81.25 78 SER A O 1
ATOM 603 N N . LYS A 1 79 ? 22.375 -7.809 -4.586 1 78.25 79 LYS A N 1
ATOM 604 C CA . LYS A 1 79 ? 21.781 -6.973 -3.541 1 78.25 79 LYS A CA 1
ATOM 605 C C . LYS A 1 79 ? 20.438 -6.414 -3.973 1 78.25 79 LYS A C 1
ATOM 607 O O . LYS A 1 79 ? 20.047 -5.32 -3.562 1 78.25 79 LYS A O 1
ATOM 612 N N . LYS A 1 80 ? 19.75 -7.219 -4.863 1 83.31 80 LYS A N 1
ATOM 613 C CA . LYS A 1 80 ? 18.453 -6.758 -5.371 1 83.31 80 LYS A CA 1
ATOM 614 C C . LYS A 1 80 ? 17.328 -7.684 -4.934 1 83.31 80 LYS A C 1
ATOM 616 O O . LYS A 1 80 ? 17.516 -8.898 -4.844 1 83.31 80 LYS A O 1
ATOM 621 N N . PRO A 1 81 ? 16.281 -7.18 -4.652 1 87.44 81 PRO A N 1
ATOM 622 C CA . PRO A 1 81 ? 15.133 -8.023 -4.312 1 87.44 81 PRO A CA 1
ATOM 623 C C . PRO A 1 81 ? 14.539 -8.727 -5.535 1 87.44 81 PRO A C 1
ATOM 625 O O . PRO A 1 81 ? 14.641 -8.219 -6.652 1 87.44 81 PRO A O 1
ATOM 628 N N . PHE A 1 82 ? 13.867 -9.883 -5.281 1 91.5 82 PHE A N 1
ATOM 629 C CA . PHE A 1 82 ? 13.117 -10.555 -6.336 1 91.5 82 PHE A CA 1
ATOM 630 C C . PHE A 1 82 ? 11.938 -9.703 -6.789 1 91.5 82 PHE A C 1
ATOM 632 O O . PHE A 1 82 ? 11.617 -9.656 -7.977 1 91.5 82 PHE A O 1
ATOM 639 N N . VAL A 1 83 ? 11.297 -9.078 -5.777 1 91.38 83 VAL A N 1
ATOM 640 C CA . VAL A 1 83 ? 10 -8.453 -6.02 1 91.38 83 VAL A CA 1
ATOM 641 C C . VAL A 1 83 ? 10.164 -6.941 -6.145 1 91.38 83 VAL A C 1
ATOM 643 O O . VAL A 1 83 ? 10.945 -6.336 -5.402 1 91.38 83 VAL A O 1
ATOM 646 N N . VAL A 1 84 ? 9.453 -6.395 -7.062 1 87.88 84 VAL A N 1
ATOM 647 C CA . VAL A 1 84 ? 9.344 -4.945 -7.191 1 87.88 84 VAL A CA 1
ATOM 648 C C . VAL A 1 84 ? 7.887 -4.52 -7.02 1 87.88 84 VAL A C 1
ATOM 650 O O . VAL A 1 84 ? 6.973 -5.309 -7.266 1 87.88 84 VAL A O 1
ATOM 653 N N . GLY A 1 85 ? 7.75 -3.248 -6.562 1 87.75 85 GLY A N 1
ATOM 654 C CA . GLY A 1 85 ? 6.406 -2.727 -6.355 1 87.75 85 GLY A CA 1
ATOM 655 C C . GLY A 1 85 ? 5.961 -2.771 -4.906 1 87.75 85 GLY A C 1
ATOM 656 O O . GLY A 1 85 ? 6.797 -2.801 -3.998 1 87.75 85 GLY A O 1
ATOM 657 N N . THR A 1 86 ? 4.637 -2.697 -4.668 1 86.62 86 THR A N 1
ATOM 658 C CA . THR A 1 86 ? 4.082 -2.602 -3.322 1 86.62 86 THR A CA 1
ATOM 659 C C . THR A 1 86 ? 3.652 -3.977 -2.816 1 86.62 86 THR A C 1
ATOM 661 O O . THR A 1 86 ? 2.762 -4.605 -3.391 1 86.62 86 THR A O 1
ATOM 664 N N . ARG A 1 87 ? 4.176 -4.328 -1.688 1 91.12 87 ARG A N 1
ATOM 665 C CA . ARG A 1 87 ? 3.951 -5.676 -1.17 1 91.12 87 ARG A CA 1
ATOM 666 C C . ARG A 1 87 ? 2.883 -5.672 -0.081 1 91.12 87 ARG A C 1
ATOM 668 O O . ARG A 1 87 ? 2.592 -6.711 0.514 1 91.12 87 ARG A O 1
ATOM 675 N N . VAL A 1 88 ? 2.377 -4.531 0.189 1 92.19 88 VAL A N 1
ATOM 676 C CA . VAL A 1 88 ? 1.396 -4.453 1.268 1 92.19 88 VAL A CA 1
ATOM 677 C C . VAL A 1 88 ? 0.119 -3.791 0.758 1 92.19 88 VAL A C 1
ATOM 679 O O . VAL A 1 88 ? 0.175 -2.848 -0.035 1 92.19 88 VAL A O 1
ATOM 682 N N . SER A 1 89 ? -0.965 -4.312 1.197 1 93.44 89 SER A N 1
ATOM 683 C CA . SER A 1 89 ? -2.268 -3.77 0.826 1 93.44 89 SER A CA 1
ATOM 684 C C . SER A 1 89 ? -3.117 -3.482 2.059 1 93.44 89 SER A C 1
ATOM 686 O O . SER A 1 89 ? -3.137 -4.27 3.006 1 93.44 89 SER A O 1
ATOM 688 N N . SER A 1 90 ? -3.83 -2.383 2.01 1 90 90 SER A N 1
ATOM 689 C CA . SER A 1 90 ? -4.938 -2.164 2.934 1 90 90 SER A CA 1
ATOM 690 C C . SER A 1 90 ? -6.172 -2.953 2.51 1 90 90 SER A C 1
ATOM 692 O O . SER A 1 90 ? -6.258 -3.416 1.371 1 90 90 SER A O 1
ATOM 694 N N . ILE A 1 91 ? -7.047 -3.049 3.547 1 91.19 91 ILE A N 1
ATOM 695 C CA . ILE A 1 91 ? -8.305 -3.715 3.242 1 91.19 91 ILE A CA 1
ATOM 696 C C . ILE A 1 91 ? -9.281 -2.717 2.613 1 91.19 91 ILE A C 1
ATOM 698 O O . ILE A 1 91 ? -9.359 -1.564 3.047 1 91.19 91 ILE A O 1
ATOM 702 N N . PHE A 1 92 ? -10.039 -3.189 1.58 1 89.5 92 PHE A N 1
ATOM 703 C CA . PHE A 1 92 ? -11.047 -2.361 0.918 1 89.5 92 PHE A CA 1
ATOM 704 C C . PHE A 1 92 ? -12.414 -3.037 0.948 1 89.5 92 PHE A C 1
ATOM 706 O O . PHE A 1 92 ? -12.508 -4.254 0.783 1 89.5 92 PHE A O 1
ATOM 713 N N . GLN A 1 93 ? -13.422 -2.285 1.245 1 88.44 93 GLN A N 1
ATOM 714 C CA . GLN A 1 93 ? -14.781 -2.773 1.028 1 88.44 93 GLN A CA 1
ATOM 715 C C . GLN A 1 93 ? -15.234 -2.512 -0.404 1 88.44 93 GLN A C 1
ATOM 717 O O . GLN A 1 93 ? -15.305 -1.36 -0.839 1 88.44 93 GLN A O 1
ATOM 722 N N . LEU A 1 94 ? -15.469 -3.512 -1.102 1 88.69 94 LEU A N 1
ATOM 723 C CA . LEU A 1 94 ? -15.812 -3.404 -2.516 1 88.69 94 LEU A CA 1
ATOM 724 C C . LEU A 1 94 ? -16.938 -4.371 -2.875 1 88.69 94 LEU A C 1
ATOM 726 O O . LEU A 1 94 ? -17.266 -5.273 -2.098 1 88.69 94 LEU A O 1
ATOM 730 N N . ARG A 1 95 ? -17.531 -4.027 -4.031 1 89.12 95 ARG A N 1
ATOM 731 C CA . ARG A 1 95 ? -18.516 -4.926 -4.637 1 89.12 95 ARG A CA 1
ATOM 732 C C . ARG A 1 95 ? -17.922 -5.637 -5.852 1 89.12 95 ARG A C 1
ATOM 734 O O . ARG A 1 95 ? -17.281 -5.012 -6.695 1 89.12 95 ARG A O 1
ATOM 741 N N . GLU A 1 96 ? -18.062 -6.945 -5.863 1 85.19 96 GLU A N 1
ATOM 742 C CA . GLU A 1 96 ? -17.484 -7.738 -6.938 1 85.19 96 GLU A CA 1
ATOM 743 C C . GLU A 1 96 ? -18.266 -7.578 -8.234 1 85.19 96 GLU A C 1
ATOM 745 O O . GLU A 1 96 ? -17.75 -7.883 -9.312 1 85.19 96 GLU A O 1
ATOM 750 N N . SER A 1 97 ? -19.562 -7.32 -8.094 1 75.75 97 SER A N 1
ATOM 751 C CA . SER A 1 97 ? -20.375 -7.285 -9.312 1 75.75 97 SER A CA 1
ATOM 752 C C . SER A 1 97 ? -21.281 -6.062 -9.336 1 75.75 97 SER A C 1
ATOM 754 O O . SER A 1 97 ? -21.484 -5.41 -8.312 1 75.75 97 SER A O 1
ATOM 756 N N . ASP A 1 98 ? -21.594 -5.625 -10.508 1 62.88 98 ASP A N 1
ATOM 757 C CA . ASP A 1 98 ? -22.688 -4.715 -10.812 1 62.88 98 ASP A CA 1
ATOM 758 C C . ASP A 1 98 ? -23.828 -5.441 -11.539 1 62.88 98 ASP A C 1
ATOM 760 O O . ASP A 1 98 ? -23.703 -5.758 -12.727 1 62.88 98 ASP A O 1
ATOM 764 N N . PRO A 1 99 ? -25.016 -5.594 -11.094 1 62.53 99 PRO A N 1
ATOM 765 C CA . PRO A 1 99 ? -25.547 -5.066 -9.836 1 62.53 99 PRO A CA 1
ATOM 766 C C . PRO A 1 99 ? -24.875 -5.672 -8.609 1 62.53 99 PRO A C 1
ATOM 768 O O . PRO A 1 99 ? -24.359 -6.793 -8.672 1 62.53 99 PRO A O 1
ATOM 771 N N . PRO A 1 100 ? -24.922 -4.82 -7.566 1 61.22 100 PRO A N 1
ATOM 772 C CA . PRO A 1 100 ? -24.125 -5.203 -6.395 1 61.22 100 PRO A CA 1
ATOM 773 C C . PRO A 1 100 ? -24.719 -6.402 -5.652 1 61.22 100 PRO A C 1
ATOM 775 O O . PRO A 1 100 ? -25.922 -6.461 -5.418 1 61.22 100 PRO A O 1
ATOM 778 N N . ALA A 1 101 ? -24.156 -7.531 -5.652 1 62.62 101 ALA A N 1
ATOM 779 C CA . ALA A 1 101 ? -24.594 -8.516 -4.672 1 62.62 101 ALA A CA 1
ATOM 780 C C . ALA A 1 101 ? -24.344 -8.031 -3.25 1 62.62 101 ALA A C 1
ATOM 782 O O . ALA A 1 101 ? -25.203 -7.383 -2.648 1 62.62 101 ALA A O 1
ATOM 783 N N . CYS A 1 102 ? -23.266 -8.344 -2.607 1 69.38 102 CYS A N 1
ATOM 784 C CA . CYS A 1 102 ? -22.906 -7.93 -1.26 1 69.38 102 CYS A CA 1
ATOM 785 C C . CYS A 1 102 ? -21.516 -7.309 -1.243 1 69.38 102 CYS A C 1
ATOM 787 O O . CYS A 1 102 ? -20.688 -7.574 -2.129 1 69.38 102 CYS A O 1
ATOM 789 N N . ASN A 1 103 ? -21.422 -6.344 -0.457 1 83.19 103 ASN A N 1
ATOM 790 C CA . ASN A 1 103 ? -20.078 -5.816 -0.211 1 83.19 103 ASN A CA 1
ATOM 791 C C . ASN A 1 103 ? -19.172 -6.871 0.406 1 83.19 103 ASN A C 1
ATOM 793 O O . ASN A 1 103 ? -19.609 -7.676 1.228 1 83.19 103 ASN A O 1
ATOM 797 N N . GLY A 1 104 ? -18.016 -6.953 -0.155 1 89.94 104 GLY A N 1
ATOM 798 C CA . GLY A 1 104 ? -16.969 -7.762 0.44 1 89.94 104 GLY A CA 1
ATOM 799 C C . GLY A 1 104 ? -15.719 -6.961 0.78 1 89.94 104 GLY A C 1
ATOM 800 O O . GLY A 1 104 ? -15.68 -5.75 0.562 1 89.94 104 GLY A O 1
ATOM 801 N N . HIS A 1 105 ? -14.844 -7.59 1.51 1 93.06 105 HIS A N 1
ATOM 802 C CA . HIS A 1 105 ? -13.57 -6.984 1.868 1 93.06 105 HIS A CA 1
ATOM 803 C C . HIS A 1 105 ? -12.414 -7.648 1.123 1 93.06 105 HIS A C 1
ATOM 805 O O . HIS A 1 105 ? -12.32 -8.875 1.08 1 93.06 105 HIS A O 1
ATOM 811 N N . TYR A 1 106 ? -11.578 -6.773 0.548 1 94.88 106 TYR A N 1
ATOM 812 C CA . TYR A 1 106 ? -10.586 -7.316 -0.372 1 94.88 106 TYR A CA 1
ATOM 813 C C . TYR A 1 106 ? -9.234 -6.648 -0.168 1 94.88 106 TYR A C 1
ATOM 815 O O . TYR A 1 106 ? -9.164 -5.488 0.246 1 94.88 106 TYR A O 1
ATOM 823 N N . PHE A 1 107 ? -8.172 -7.434 -0.396 1 96.38 107 PHE A N 1
ATOM 824 C CA . PHE A 1 107 ? -6.82 -6.93 -0.586 1 96.38 107 PHE A CA 1
ATOM 825 C C . PHE A 1 107 ? -6.414 -7.004 -2.055 1 96.38 107 PHE A C 1
ATOM 827 O O . PHE A 1 107 ? -6.613 -8.031 -2.705 1 96.38 107 PHE A O 1
ATOM 834 N N . VAL A 1 108 ? -5.891 -5.91 -2.557 1 95.81 108 VAL A N 1
ATOM 835 C CA . VAL A 1 108 ? -5.547 -5.824 -3.973 1 95.81 108 VAL A CA 1
ATOM 836 C C . VAL A 1 108 ? -4.062 -5.504 -4.125 1 95.81 108 VAL A C 1
ATOM 838 O O . VAL A 1 108 ? -3.539 -4.617 -3.449 1 95.81 108 VAL A O 1
ATOM 841 N N . PHE A 1 109 ? -3.391 -6.242 -4.969 1 95.94 109 PHE A N 1
ATOM 842 C CA . PHE A 1 109 ? -1.977 -6.02 -5.246 1 95.94 109 PHE A CA 1
ATOM 843 C C . PHE A 1 109 ? -1.755 -5.695 -6.719 1 95.94 109 PHE A C 1
ATOM 845 O O . PHE A 1 109 ? -1.393 -6.57 -7.504 1 95.94 109 PHE A O 1
ATOM 852 N N . PRO A 1 110 ? -1.864 -4.449 -7.059 1 91.88 110 PRO A N 1
ATOM 853 C CA . PRO A 1 110 ? -1.936 -4.102 -8.477 1 91.88 110 PRO A CA 1
ATOM 854 C C . PRO A 1 110 ? -0.562 -3.824 -9.086 1 91.88 110 PRO A C 1
ATOM 856 O O . PRO A 1 110 ? -0.441 -3.682 -10.305 1 91.88 110 PRO A O 1
ATOM 859 N N . ASP A 1 111 ? 0.505 -3.824 -8.297 1 89.25 111 ASP A N 1
ATOM 860 C CA . ASP A 1 111 ? 1.752 -3.297 -8.844 1 89.25 111 ASP A CA 1
ATOM 861 C C . ASP A 1 111 ? 2.924 -4.227 -8.531 1 89.25 111 ASP A C 1
ATOM 863 O O . ASP A 1 111 ? 4.074 -3.787 -8.492 1 89.25 111 ASP A O 1
ATOM 867 N N . LEU A 1 112 ? 2.697 -5.418 -8.32 1 93.06 112 LEU A N 1
ATOM 868 C CA . LEU A 1 112 ? 3.775 -6.355 -8.039 1 93.06 112 LEU A CA 1
ATOM 869 C C . LEU A 1 112 ? 4.445 -6.824 -9.328 1 93.06 112 LEU A C 1
ATOM 871 O O . LEU A 1 112 ? 3.766 -7.098 -10.32 1 93.06 112 LEU A O 1
ATOM 875 N N . GLY A 1 113 ? 5.707 -6.863 -9.297 1 93.25 113 GLY A N 1
ATOM 876 C CA . GLY A 1 113 ? 6.527 -7.441 -10.352 1 93.25 113 GLY A CA 1
ATOM 877 C C . GLY A 1 113 ? 7.652 -8.312 -9.828 1 93.25 113 GLY A C 1
ATOM 878 O O . GLY A 1 113 ? 7.91 -8.336 -8.617 1 93.25 113 GLY A O 1
ATOM 879 N N . VAL A 1 114 ? 8.219 -9.078 -10.68 1 94.75 114 VAL A N 1
ATOM 880 C CA . VAL A 1 114 ? 9.305 -9.984 -10.32 1 94.75 114 VAL A CA 1
ATOM 881 C C . VAL A 1 114 ? 10.492 -9.766 -11.258 1 94.75 114 VAL A C 1
ATOM 883 O O . VAL A 1 114 ? 10.312 -9.633 -12.469 1 94.75 114 VAL A O 1
ATOM 886 N N . ARG A 1 115 ? 11.633 -9.828 -10.734 1 93.31 115 ARG A N 1
ATOM 887 C CA . ARG A 1 115 ? 12.82 -9.445 -11.492 1 93.31 115 ARG A CA 1
ATOM 888 C C . ARG A 1 115 ? 13.422 -10.648 -12.211 1 93.31 115 ARG A C 1
ATOM 890 O O . ARG A 1 115 ? 14.227 -10.492 -13.133 1 93.31 115 ARG A O 1
ATOM 897 N N . VAL A 1 116 ? 13.133 -11.828 -11.781 1 95.5 116 VAL A N 1
ATOM 898 C CA . VAL A 1 116 ? 13.797 -13.016 -12.297 1 95.5 116 VAL A CA 1
ATOM 899 C C . VAL A 1 116 ? 12.766 -13.953 -12.922 1 95.5 116 VAL A C 1
ATOM 901 O O . VAL A 1 116 ? 11.719 -14.227 -12.32 1 95.5 116 VAL A O 1
ATOM 904 N N . GLU A 1 117 ? 13.094 -14.406 -14.102 1 96.5 117 GLU A N 1
ATOM 905 C CA . GLU A 1 117 ? 12.203 -15.344 -14.773 1 96.5 117 GLU A CA 1
ATOM 906 C C . GLU A 1 117 ? 12.055 -16.641 -13.969 1 96.5 117 GLU A C 1
ATOM 908 O O . GLU A 1 117 ? 12.984 -17.047 -13.273 1 96.5 117 GLU A O 1
ATOM 913 N N . GLY A 1 118 ? 10.867 -17.234 -14.117 1 97.5 118 GLY A N 1
ATOM 914 C CA . GLY A 1 118 ? 10.625 -18.484 -13.438 1 97.5 118 GLY A CA 1
ATOM 915 C C . GLY A 1 118 ? 9.164 -18.719 -13.094 1 97.5 118 GLY A C 1
ATOM 916 O O . GLY A 1 118 ? 8.289 -18.016 -13.609 1 97.5 118 GLY A O 1
ATOM 917 N N . GLN A 1 119 ? 8.977 -19.781 -12.359 1 98.5 119 GLN A N 1
ATOM 918 C CA . GLN A 1 119 ? 7.664 -20.109 -11.812 1 98.5 119 GLN A CA 1
ATOM 919 C C . GLN A 1 119 ? 7.605 -19.828 -10.312 1 98.5 119 GLN A C 1
ATOM 921 O O . GLN A 1 119 ? 8.5 -20.234 -9.57 1 98.5 119 GLN A O 1
ATOM 926 N N . TYR A 1 120 ? 6.535 -19.156 -9.93 1 98.56 120 TYR A N 1
ATOM 927 C CA . TYR A 1 120 ? 6.477 -18.672 -8.555 1 98.56 120 TYR A CA 1
ATOM 928 C C . TYR A 1 120 ? 5.059 -18.766 -8 1 98.56 120 TYR A C 1
ATOM 930 O O . TYR A 1 120 ? 4.121 -19.078 -8.742 1 98.56 120 TYR A O 1
ATOM 938 N N . ARG A 1 121 ? 4.934 -18.578 -6.73 1 98.69 121 ARG A N 1
ATOM 939 C CA . ARG A 1 121 ? 3.691 -18.328 -6.004 1 98.69 121 ARG A CA 1
ATOM 940 C C . ARG A 1 121 ? 3.826 -17.109 -5.09 1 98.69 121 ARG A C 1
ATOM 942 O O . ARG A 1 121 ? 4.938 -16.641 -4.824 1 98.69 121 ARG A O 1
ATOM 949 N N . LEU A 1 122 ? 2.729 -16.547 -4.754 1 98 122 LEU A N 1
ATOM 950 C CA . LEU A 1 122 ? 2.701 -15.531 -3.713 1 98 122 LEU A CA 1
ATOM 951 C C . LEU A 1 122 ? 2.045 -16.062 -2.443 1 98 122 LEU A C 1
ATOM 953 O O . LEU A 1 122 ? 1.033 -16.766 -2.512 1 98 122 LEU A O 1
ATOM 957 N N . LYS A 1 123 ? 2.662 -15.773 -1.378 1 96.31 123 LYS A N 1
ATOM 958 C CA . LYS A 1 123 ? 2.004 -15.945 -0.086 1 96.31 123 LYS A CA 1
ATOM 959 C C . LYS A 1 123 ? 1.421 -14.633 0.418 1 96.31 123 LYS A C 1
ATOM 961 O O . LYS A 1 123 ? 2.15 -13.656 0.608 1 96.31 123 LYS A O 1
ATOM 966 N N . LEU A 1 124 ? 0.149 -14.617 0.636 1 96.81 124 LEU A N 1
ATOM 967 C CA . LEU A 1 124 ? -0.534 -13.453 1.195 1 96.81 124 LEU A CA 1
ATOM 968 C C . LEU A 1 124 ? -0.849 -13.672 2.672 1 96.81 124 LEU A C 1
ATOM 970 O O . LEU A 1 124 ? -1.485 -14.664 3.039 1 96.81 124 LEU A O 1
ATOM 974 N N . SER A 1 125 ? -0.342 -12.766 3.469 1 94.31 125 SER A N 1
ATOM 975 C CA . SER A 1 125 ? -0.528 -12.875 4.91 1 94.31 125 SER A CA 1
ATOM 976 C C . SER A 1 125 ? -1.267 -11.656 5.465 1 94.31 125 SER A C 1
ATOM 978 O O . SER A 1 125 ? -0.841 -10.516 5.262 1 94.31 125 SER A O 1
ATOM 980 N N . VAL A 1 126 ? -2.309 -11.922 6.215 1 94.31 126 VAL A N 1
ATOM 981 C CA . VAL A 1 126 ? -3.135 -10.852 6.758 1 94.31 126 VAL A CA 1
ATOM 982 C C . VAL A 1 126 ? -2.799 -10.641 8.234 1 94.31 126 VAL A C 1
ATOM 984 O O . VAL A 1 126 ? -2.637 -11.602 8.984 1 94.31 126 VAL A O 1
ATOM 987 N N . TYR A 1 127 ? -2.691 -9.414 8.562 1 89.81 127 TYR A N 1
ATOM 988 C CA . TYR A 1 127 ? -2.428 -9.008 9.945 1 89.81 127 TYR A CA 1
ATOM 989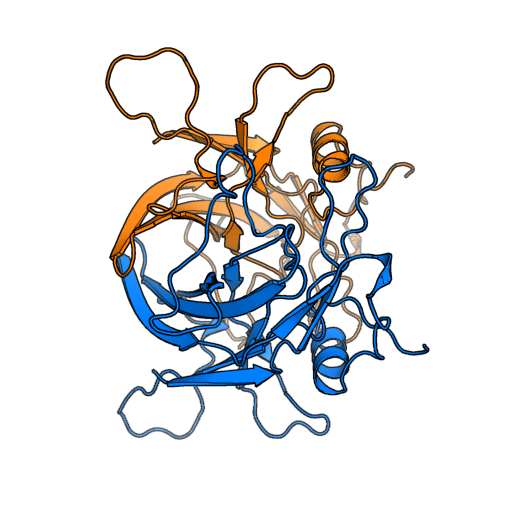 C C . TYR A 1 127 ? -3.467 -8.008 10.43 1 89.81 127 TYR A C 1
ATOM 991 O O . TYR A 1 127 ? -3.979 -7.207 9.641 1 89.81 127 TYR A O 1
ATOM 999 N N . GLU A 1 128 ? -3.758 -8.07 11.641 1 87.88 128 GLU A N 1
ATOM 1000 C CA . GLU A 1 128 ? -4.598 -7.074 12.297 1 87.88 128 GLU A CA 1
ATOM 1001 C C . GLU A 1 128 ? -3.77 -6.148 13.18 1 87.88 128 GLU A C 1
ATOM 1003 O O . GLU A 1 128 ? -2.906 -6.609 13.93 1 87.88 128 GLU A O 1
ATOM 1008 N N . ILE A 1 129 ? -4.008 -4.914 13 1 81.69 129 ILE A N 1
ATOM 1009 C CA . ILE A 1 129 ? -3.34 -3.9 13.805 1 81.69 129 ILE A CA 1
ATOM 1010 C C . ILE A 1 129 ? -4.32 -3.326 14.828 1 81.69 129 ILE A C 1
ATOM 1012 O O . ILE A 1 129 ? -5.359 -2.779 14.461 1 81.69 129 ILE A O 1
ATOM 1016 N N . GLU A 1 130 ? -4.012 -3.504 16.062 1 80.12 130 GLU A N 1
ATOM 1017 C CA . GLU A 1 130 ? -4.754 -2.93 17.188 1 80.12 130 GLU A CA 1
ATOM 1018 C C . GLU A 1 130 ? -3.879 -1.99 18.016 1 80.12 130 GLU A C 1
ATOM 1020 O O . GLU A 1 130 ? -3.232 -2.418 18.969 1 80.12 130 GLU A O 1
ATOM 1025 N N . ASP A 1 131 ? -4.012 -0.699 17.703 1 71.31 131 ASP A N 1
ATOM 1026 C CA . ASP A 1 131 ? -3.17 0.287 18.375 1 71.31 131 ASP A CA 1
ATOM 1027 C C . ASP A 1 131 ? -1.689 -0.04 18.203 1 71.31 131 ASP A C 1
ATOM 1029 O O . ASP A 1 131 ? -1.164 0.032 17.078 1 71.31 131 ASP A O 1
ATOM 1033 N N . THR A 1 132 ? -1.061 -0.61 19.25 1 70.12 132 THR A N 1
ATOM 1034 C CA . THR A 1 132 ? 0.367 -0.894 19.156 1 70.12 132 THR A CA 1
ATOM 1035 C C . THR A 1 132 ? 0.612 -2.393 19 1 70.12 132 THR A C 1
ATOM 1037 O O . THR A 1 132 ? 1.761 -2.838 18.953 1 70.12 132 THR A O 1
ATOM 1040 N N . LYS A 1 133 ? -0.489 -3.07 18.953 1 75.62 133 LYS A N 1
ATOM 1041 C CA . LYS A 1 133 ? -0.359 -4.516 18.812 1 75.62 133 LYS A CA 1
ATOM 1042 C C . LYS A 1 133 ? -0.771 -4.98 17.422 1 75.62 133 LYS A C 1
ATOM 1044 O O . LYS A 1 133 ? -1.689 -4.418 16.828 1 75.62 133 LYS A O 1
ATOM 1049 N N . VAL A 1 134 ? -0.006 -5.934 16.938 1 80.19 134 VAL A N 1
ATOM 1050 C CA . VAL A 1 134 ? -0.309 -6.508 15.633 1 80.19 134 VAL A CA 1
ATOM 1051 C C . VAL A 1 134 ? -0.424 -8.023 15.75 1 80.19 134 VAL A C 1
ATOM 1053 O O . VAL A 1 134 ? 0.39 -8.664 16.422 1 80.19 134 VAL A O 1
ATOM 1056 N N . HIS A 1 135 ? -1.434 -8.617 15.164 1 84 135 HIS A N 1
ATOM 1057 C CA . HIS A 1 135 ? -1.679 -10.055 15.234 1 84 135 HIS A CA 1
ATOM 1058 C C . HIS A 1 135 ? -1.803 -10.656 13.836 1 84 135 HIS A C 1
ATOM 1060 O O . HIS A 1 135 ? -2.426 -10.062 12.953 1 84 135 HIS A O 1
ATOM 1066 N N . PHE A 1 136 ? -1.164 -11.773 13.719 1 89.5 136 PHE A N 1
ATOM 1067 C CA . PHE A 1 136 ? -1.352 -12.539 12.5 1 89.5 136 PHE A CA 1
ATOM 1068 C C . PHE A 1 136 ? -2.756 -13.133 12.445 1 89.5 136 PHE A C 1
ATOM 1070 O O . PHE A 1 136 ? -3.244 -13.68 13.43 1 89.5 136 PHE A O 1
ATOM 1077 N N . CYS A 1 137 ? -3.414 -13.039 11.258 1 90.81 137 CYS A N 1
ATOM 1078 C CA . CYS A 1 137 ? -4.785 -13.523 11.117 1 90.81 137 CYS A CA 1
ATOM 1079 C C . CYS A 1 137 ? -4.836 -14.797 10.281 1 90.81 137 CYS A C 1
ATOM 1081 O O . CYS A 1 137 ? -5.301 -15.836 10.758 1 90.81 137 CYS A O 1
ATOM 1083 N N . ALA A 1 138 ? -4.371 -14.727 9.102 1 93.38 138 ALA A N 1
ATOM 1084 C CA . ALA A 1 138 ? -4.449 -15.828 8.148 1 93.38 138 ALA A CA 1
ATOM 1085 C C . ALA A 1 138 ? -3.477 -15.617 6.988 1 93.38 138 ALA A C 1
ATOM 1087 O O . ALA A 1 138 ? -3.002 -14.5 6.762 1 93.38 138 ALA A O 1
ATOM 1088 N N . SER A 1 139 ? -3.145 -16.719 6.348 1 94.75 139 SER A N 1
ATOM 1089 C CA . SER A 1 139 ? -2.357 -16.625 5.121 1 94.75 139 SER A CA 1
ATOM 1090 C C . SER A 1 139 ? -2.871 -17.594 4.059 1 94.75 139 SER A C 1
ATOM 1092 O O . SER A 1 139 ? -3.58 -18.547 4.375 1 94.75 139 SER A O 1
ATOM 1094 N N . ILE A 1 140 ? -2.588 -17.312 2.855 1 97.25 140 ILE A N 1
ATOM 1095 C CA . ILE A 1 140 ? -2.914 -18.172 1.729 1 97.25 140 ILE A CA 1
ATOM 1096 C C . ILE A 1 140 ? -1.804 -18.109 0.684 1 97.25 140 ILE A C 1
ATOM 1098 O O . ILE A 1 140 ? -1.127 -17.078 0.556 1 97.25 140 ILE A O 1
ATOM 1102 N N . VAL A 1 141 ? -1.592 -19.203 -0.013 1 97.75 141 VAL A N 1
ATOM 1103 C CA . VAL A 1 141 ? -0.628 -19.25 -1.108 1 97.75 141 VAL A CA 1
ATOM 1104 C C . VAL A 1 141 ? -1.366 -19.312 -2.443 1 97.75 141 VAL A C 1
ATOM 1106 O O . VAL A 1 141 ? -2.297 -20.109 -2.605 1 97.75 141 VAL A O 1
ATOM 1109 N N . THR A 1 142 ? -0.992 -18.484 -3.363 1 98.56 142 THR A N 1
ATOM 1110 C CA . THR A 1 142 ? -1.646 -18.422 -4.664 1 98.56 142 THR A CA 1
ATOM 1111 C C . THR A 1 142 ? -1.31 -19.672 -5.488 1 98.56 142 THR A C 1
ATOM 1113 O O . THR A 1 142 ? -0.403 -20.422 -5.141 1 98.56 142 THR A O 1
ATOM 1116 N N . ASP A 1 143 ? -2.092 -19.828 -6.57 1 98.56 143 ASP A N 1
ATOM 1117 C CA . ASP A 1 143 ? -1.638 -20.734 -7.621 1 98.56 143 ASP A CA 1
ATOM 1118 C C . ASP A 1 143 ? -0.313 -20.25 -8.219 1 98.56 143 ASP A C 1
ATOM 1120 O O . ASP A 1 143 ? 0.068 -19.094 -8.055 1 98.56 143 ASP A O 1
ATOM 1124 N N . GLN A 1 144 ? 0.283 -21.266 -8.844 1 98.56 144 GLN A N 1
ATOM 1125 C CA . GLN A 1 144 ? 1.538 -20.938 -9.516 1 98.56 144 GLN A CA 1
ATOM 1126 C C . GLN A 1 144 ? 1.308 -19.984 -10.688 1 98.56 144 GLN A C 1
ATOM 1128 O O . GLN A 1 144 ? 0.309 -20.109 -11.398 1 98.56 144 GLN A O 1
ATOM 1133 N N . PHE A 1 145 ? 2.215 -19.062 -10.906 1 98.38 145 PHE A N 1
ATOM 1134 C CA . PHE A 1 145 ? 2.223 -18.203 -12.086 1 98.38 145 PHE A CA 1
ATOM 1135 C C . PHE A 1 145 ? 3.615 -18.141 -12.703 1 98.38 145 PHE A C 1
ATOM 1137 O O . PHE A 1 145 ? 4.605 -18.469 -12.039 1 98.38 145 PHE A O 1
ATOM 1144 N N . GLU A 1 146 ? 3.607 -17.719 -13.891 1 98.06 146 GLU A N 1
ATOM 1145 C CA . GLU A 1 146 ? 4.867 -17.75 -14.633 1 98.06 146 GLU A CA 1
ATOM 1146 C C . GLU A 1 146 ? 5.391 -16.344 -14.891 1 98.06 146 GLU A C 1
ATOM 1148 O O . GLU A 1 146 ? 4.625 -15.438 -15.242 1 98.06 146 GLU A O 1
ATOM 1153 N N . VAL A 1 147 ? 6.633 -16.188 -14.609 1 97.69 147 VAL A N 1
ATOM 1154 C CA . VAL A 1 147 ? 7.332 -14.961 -14.961 1 97.69 147 VAL A CA 1
ATOM 1155 C C . VAL A 1 147 ? 8.211 -15.203 -16.188 1 97.69 147 VAL A C 1
ATOM 1157 O O . VAL A 1 147 ? 9.125 -16.031 -16.156 1 97.69 147 VAL A O 1
ATOM 1160 N N . PHE A 1 148 ? 7.961 -14.406 -17.203 1 96.81 148 PHE A N 1
ATOM 1161 C CA . PHE A 1 148 ? 8.609 -14.625 -18.5 1 96.81 148 PHE A CA 1
ATOM 1162 C C . PHE A 1 148 ? 9.688 -13.57 -18.734 1 96.81 148 PHE A C 1
ATOM 1164 O O . PHE A 1 148 ? 9.555 -12.43 -18.312 1 96.81 148 PHE A O 1
ATOM 1171 N N . SER A 1 149 ? 10.648 -13.961 -19.531 1 93.69 149 SER A N 1
ATOM 1172 C CA . SER A 1 149 ? 11.523 -12.961 -20.125 1 93.69 149 SER A CA 1
ATOM 1173 C C . SER A 1 149 ? 10.766 -12.117 -21.156 1 93.69 149 SER A C 1
ATOM 1175 O O . SER A 1 149 ? 9.703 -12.516 -21.625 1 93.69 149 SER A O 1
ATOM 1177 N N . ALA A 1 150 ? 11.406 -11.031 -21.469 1 88.88 150 ALA A N 1
ATOM 1178 C CA . ALA A 1 150 ? 10.773 -10.125 -22.422 1 88.88 150 ALA A CA 1
ATOM 1179 C C . ALA A 1 150 ? 10.477 -10.844 -23.734 1 88.88 150 ALA A C 1
ATOM 1181 O O . ALA A 1 150 ? 9.391 -10.695 -24.297 1 88.88 150 ALA A O 1
ATOM 1182 N N . LYS A 1 151 ? 11.359 -11.648 -24.172 1 91.81 151 LYS A N 1
ATOM 1183 C CA . LYS A 1 151 ? 11.242 -12.32 -25.469 1 91.81 151 LYS A CA 1
ATOM 1184 C C . LYS A 1 151 ? 10.141 -13.375 -25.438 1 91.81 151 LYS A C 1
ATOM 1186 O O . LYS A 1 151 ? 9.477 -13.617 -26.453 1 91.81 151 LYS A O 1
ATOM 1191 N N . LYS A 1 152 ? 9.883 -13.977 -24.406 1 94.38 152 LYS A N 1
ATOM 1192 C CA . LYS A 1 152 ? 8.953 -15.094 -24.281 1 94.38 152 LYS A CA 1
ATOM 1193 C C . LYS A 1 152 ? 7.598 -14.633 -23.766 1 94.38 152 LYS A C 1
ATOM 1195 O O . LYS A 1 152 ? 6.656 -15.43 -23.688 1 94.38 152 LYS A O 1
ATOM 1200 N N . PHE A 1 153 ? 7.48 -13.43 -23.406 1 93.56 153 PHE A N 1
ATOM 1201 C CA . PHE A 1 153 ? 6.25 -12.93 -22.797 1 93.56 153 PHE A CA 1
ATOM 1202 C C . PHE A 1 153 ? 5.117 -12.906 -23.812 1 93.56 153 PHE A C 1
ATOM 1204 O O . PHE A 1 153 ? 5.234 -12.289 -24.875 1 93.56 153 PHE A O 1
ATOM 1211 N N . PRO A 1 154 ? 4.027 -13.562 -23.547 1 91.38 154 PRO A N 1
ATOM 1212 C CA . PRO A 1 154 ? 2.943 -13.703 -24.516 1 91.38 154 PRO A CA 1
ATOM 1213 C C . PRO A 1 154 ? 2.135 -12.414 -24.688 1 91.38 154 PRO A C 1
ATOM 1215 O O . PRO A 1 154 ? 1.34 -12.305 -25.625 1 91.38 154 PRO A O 1
ATOM 1218 N N . GLY A 1 155 ? 2.293 -11.383 -23.828 1 86.19 155 GLY A N 1
ATOM 1219 C CA . GLY A 1 155 ? 1.521 -10.148 -23.875 1 86.19 155 GLY A CA 1
ATOM 1220 C C . GLY A 1 155 ? 0.536 -10.016 -22.734 1 86.19 155 GLY A C 1
ATOM 1221 O O . GLY A 1 155 ? 0.249 -10.984 -22.031 1 86.19 155 GLY A O 1
ATOM 1222 N N . MET A 1 156 ? 0.075 -8.867 -22.641 1 83.31 156 MET A N 1
ATOM 1223 C CA . MET A 1 156 ? -0.894 -8.602 -21.578 1 83.31 156 MET A CA 1
ATOM 1224 C C . MET A 1 156 ? -2.316 -8.867 -22.062 1 83.31 156 MET A C 1
ATOM 1226 O O . MET A 1 156 ? -2.627 -8.656 -23.234 1 83.31 156 MET A O 1
ATOM 1230 N N . ASN A 1 157 ? -3.121 -9.32 -21.172 1 87.19 157 ASN A N 1
ATOM 1231 C CA . ASN A 1 157 ? -4.531 -9.523 -21.484 1 87.19 157 ASN A CA 1
ATOM 1232 C C . ASN A 1 157 ? -5.359 -8.289 -21.141 1 87.19 157 ASN A C 1
ATOM 1234 O O . ASN A 1 157 ? -4.879 -7.383 -20.453 1 87.19 157 ASN A O 1
ATOM 1238 N N . GLU A 1 158 ? -6.504 -8.289 -21.734 1 91.94 158 GLU A N 1
ATOM 1239 C CA . GLU A 1 158 ? -7.488 -7.328 -21.234 1 91.94 158 GLU A CA 1
ATOM 1240 C C . GLU A 1 158 ? -7.715 -7.488 -19.734 1 91.94 158 GLU A C 1
ATOM 1242 O O . GLU A 1 158 ? -7.664 -8.602 -19.219 1 91.94 158 GLU A O 1
ATOM 1247 N N . SER A 1 159 ? -7.922 -6.324 -19.188 1 93.81 159 SER A N 1
ATOM 1248 C CA . SER A 1 159 ? -8.195 -6.398 -17.75 1 93.81 159 SER A CA 1
ATOM 1249 C C . SER A 1 159 ? -9.414 -7.27 -17.453 1 93.81 159 SER A C 1
ATOM 1251 O O . SER A 1 159 ? -10.367 -7.281 -18.234 1 93.81 159 SER A O 1
ATOM 1253 N N . THR A 1 160 ? -9.375 -8.039 -16.422 1 95.19 160 THR A N 1
ATOM 1254 C CA . THR A 1 160 ? -10.492 -8.898 -16.031 1 95.19 160 THR A CA 1
ATOM 1255 C C . THR A 1 160 ? -11.719 -8.07 -15.672 1 95.19 160 THR A C 1
ATOM 1257 O O . THR A 1 160 ? -11.594 -6.895 -15.312 1 95.19 160 THR A O 1
ATOM 1260 N N . PRO A 1 161 ? -12.898 -8.664 -15.758 1 93.62 161 PRO A N 1
ATOM 1261 C CA . PRO A 1 161 ? -14.102 -7.961 -15.312 1 93.62 161 PRO A CA 1
ATOM 1262 C C . PRO A 1 161 ? -14 -7.492 -13.859 1 93.62 161 PRO A C 1
ATOM 1264 O O . PRO A 1 161 ? -14.461 -6.395 -13.531 1 93.62 161 PRO A O 1
ATOM 1267 N N . LEU A 1 162 ? -13.398 -8.25 -13.039 1 94 162 LEU A N 1
ATOM 1268 C CA . LEU A 1 162 ? -13.258 -7.887 -11.633 1 94 162 LEU A CA 1
ATOM 1269 C C . LEU A 1 162 ? -12.375 -6.652 -11.477 1 94 162 LEU A C 1
ATOM 1271 O O . LEU A 1 162 ? -12.727 -5.723 -10.75 1 94 162 LEU A O 1
ATOM 1275 N N . SER A 1 163 ? -11.203 -6.695 -12.148 1 94.19 163 SER A N 1
ATOM 1276 C CA . SER A 1 163 ? -10.297 -5.551 -12.094 1 94.19 163 SER A CA 1
ATOM 1277 C C . SER A 1 163 ? -10.992 -4.277 -12.578 1 94.19 163 SER A C 1
ATOM 1279 O O . SER A 1 163 ? -10.836 -3.215 -11.977 1 94.19 163 SER A O 1
ATOM 1281 N N . LYS A 1 164 ? -11.789 -4.402 -13.641 1 92.88 164 LYS A N 1
ATOM 1282 C CA . LYS A 1 164 ? -12.516 -3.252 -14.164 1 92.88 164 LYS A CA 1
ATOM 1283 C C . LYS A 1 164 ? -13.539 -2.744 -13.148 1 92.88 164 LYS A C 1
ATOM 1285 O O . LYS A 1 164 ? -13.68 -1.534 -12.953 1 92.88 164 LYS A O 1
ATOM 1290 N N . THR A 1 165 ? -14.227 -3.631 -12.555 1 91.5 165 THR A N 1
ATOM 1291 C CA . THR A 1 165 ? -15.242 -3.283 -11.57 1 91.5 165 THR A CA 1
ATOM 1292 C C . THR A 1 165 ? -14.609 -2.584 -10.367 1 91.5 165 THR A C 1
ATOM 1294 O O . THR A 1 165 ? -15.141 -1.59 -9.867 1 91.5 165 THR A O 1
ATOM 1297 N N . PHE A 1 166 ? -13.477 -3.107 -9.891 1 91.25 166 PHE A N 1
ATOM 1298 C CA . PHE A 1 166 ? -12.805 -2.52 -8.742 1 91.25 166 PHE A CA 1
ATOM 1299 C C . PHE A 1 166 ? -12.234 -1.149 -9.094 1 91.25 166 PHE A C 1
ATOM 1301 O O . PHE A 1 166 ? -12.266 -0.231 -8.266 1 91.25 166 PHE A O 1
ATOM 1308 N N . ALA A 1 167 ? -11.688 -1.071 -10.297 1 89 167 ALA A N 1
ATOM 1309 C CA . ALA A 1 167 ? -11.188 0.228 -10.734 1 89 167 ALA A CA 1
ATOM 1310 C C . ALA A 1 167 ? -12.297 1.276 -10.719 1 89 167 ALA A C 1
ATOM 1312 O O . ALA A 1 167 ? -12.078 2.414 -10.297 1 89 167 ALA A O 1
ATOM 1313 N N . LYS A 1 168 ? -13.484 0.917 -11.164 1 85 168 LYS A N 1
ATOM 1314 C CA . LYS A 1 168 ? -14.625 1.828 -11.164 1 85 168 LYS A CA 1
ATOM 1315 C C . LYS A 1 168 ? -14.977 2.271 -9.75 1 85 168 LYS A C 1
ATOM 1317 O O . LYS A 1 168 ? -15.555 3.342 -9.555 1 85 168 LYS A O 1
ATOM 1322 N N . GLN A 1 169 ? -14.617 1.431 -8.852 1 84.12 169 GLN A N 1
ATOM 1323 C CA . GLN A 1 169 ? -14.938 1.733 -7.461 1 84.12 169 GLN A CA 1
ATOM 1324 C C . GLN A 1 169 ? -13.797 2.486 -6.781 1 84.12 169 GLN A C 1
ATOM 1326 O O . GLN A 1 169 ? -13.797 2.648 -5.559 1 84.12 169 GLN A O 1
ATOM 1331 N N . GLY A 1 170 ? -12.742 2.797 -7.527 1 80 170 GLY A N 1
ATOM 1332 C CA . GLY A 1 170 ? -11.742 3.715 -7.012 1 80 170 GLY A CA 1
ATOM 1333 C C . GLY A 1 170 ? -10.406 3.047 -6.738 1 80 170 GLY A C 1
ATOM 1334 O O . GLY A 1 170 ? -9.461 3.699 -6.289 1 80 170 GLY A O 1
ATOM 1335 N N . ILE A 1 171 ? -10.328 1.795 -6.91 1 85.81 171 ILE A N 1
ATOM 1336 C CA . ILE A 1 171 ? -9.055 1.119 -6.727 1 85.81 171 ILE A CA 1
ATOM 1337 C C . ILE A 1 171 ? -8.102 1.498 -7.855 1 85.81 171 ILE A C 1
ATOM 1339 O O . ILE A 1 171 ? -8.484 1.507 -9.023 1 85.81 171 ILE A O 1
ATOM 1343 N N . ARG A 1 172 ? -6.918 1.802 -7.488 1 82 172 ARG A N 1
ATOM 1344 C CA . ARG A 1 172 ? -5.914 2.184 -8.477 1 82 172 ARG A CA 1
ATOM 1345 C C . ARG A 1 172 ? -5.375 0.96 -9.211 1 82 172 ARG A C 1
ATOM 1347 O O . ARG A 1 172 ? -4.398 0.347 -8.766 1 82 172 ARG A O 1
ATOM 1354 N N . LEU A 1 173 ? -6.008 0.644 -10.242 1 86.44 173 LEU A N 1
ATOM 1355 C CA . LEU A 1 173 ? -5.633 -0.451 -11.133 1 86.44 173 LEU A CA 1
ATOM 1356 C C . LEU A 1 173 ? -5.41 0.053 -12.555 1 86.44 173 LEU A C 1
ATOM 1358 O O . LEU A 1 173 ? -6.145 0.922 -13.031 1 86.44 173 LEU A O 1
ATOM 1362 N N . ARG A 1 174 ? -4.363 -0.448 -13.156 1 82.06 174 ARG A N 1
ATOM 1363 C CA . ARG A 1 174 ? -4.238 -0.186 -14.586 1 82.06 174 ARG A CA 1
ATOM 1364 C C . ARG A 1 174 ? -5.246 -1.005 -15.383 1 82.06 174 ARG A C 1
ATOM 1366 O O . ARG A 1 174 ? -5.133 -2.23 -15.469 1 82.06 174 ARG A O 1
ATOM 1373 N N . VAL A 1 175 ? -6.234 -0.342 -15.922 1 86.12 175 VAL A N 1
ATOM 1374 C CA . VAL A 1 175 ? -7.281 -1.031 -16.656 1 86.12 175 VAL A CA 1
ATOM 1375 C C . VAL A 1 175 ? -6.965 -1 -18.156 1 86.12 175 VAL A C 1
ATOM 1377 O O . VAL A 1 175 ? -6.777 0.072 -18.734 1 86.12 175 VAL A O 1
ATOM 1380 N N . ARG A 1 176 ? -6.871 -2.105 -18.688 1 83.81 176 ARG A N 1
ATOM 1381 C CA . ARG A 1 176 ? -6.656 -2.262 -20.125 1 83.81 176 ARG A CA 1
ATOM 1382 C C . ARG A 1 176 ? -7.934 -2.711 -20.812 1 83.81 176 ARG A C 1
ATOM 1384 O O . ARG A 1 176 ? -8.492 -3.756 -20.484 1 83.81 176 ARG A O 1
ATOM 1391 N N . THR A 1 177 ? -8.648 -1.936 -21.594 1 75.25 177 THR A N 1
ATOM 1392 C CA . THR A 1 177 ? -9.906 -2.244 -22.266 1 75.25 177 THR A CA 1
ATOM 1393 C C . THR A 1 177 ? -9.648 -2.9 -23.625 1 75.25 177 THR A C 1
ATOM 1395 O O . THR A 1 177 ? -10.5 -3.635 -24.141 1 75.25 177 THR A O 1
ATOM 1398 N N . LYS A 1 178 ? -8.836 -2.414 -24.375 1 67.44 178 LYS A N 1
ATOM 1399 C CA . LYS A 1 178 ? -8.594 -2.986 -25.703 1 67.44 178 LYS A CA 1
ATOM 1400 C C . LYS A 1 178 ? -7.172 -3.527 -25.812 1 67.44 178 LYS A C 1
ATOM 1402 O O . LYS A 1 178 ? -6.242 -2.975 -25.219 1 67.44 178 LYS A O 1
ATOM 1407 N N . ILE A 1 179 ? -7.059 -4.828 -26 1 56 179 ILE A N 1
ATOM 1408 C CA . ILE A 1 179 ? -5.754 -5.227 -26.516 1 56 179 ILE A CA 1
ATOM 1409 C C . ILE A 1 179 ? -5.82 -5.34 -28.031 1 56 179 ILE A C 1
ATOM 1411 O O . ILE A 1 179 ? -6.828 -5.793 -28.594 1 56 179 ILE A O 1
ATOM 1415 N N . TYR B 1 1 ? 14.867 2.717 16.641 1 87.56 1 TYR B N 1
ATOM 1416 C CA . TYR B 1 1 ? 14.32 3.125 15.359 1 87.56 1 TYR B CA 1
ATOM 1417 C C . TYR B 1 1 ? 13.984 4.609 15.352 1 87.56 1 TYR B C 1
ATOM 1419 O O . TYR B 1 1 ? 13.523 5.152 16.359 1 87.56 1 TYR B O 1
ATOM 1427 N N . LYS B 1 2 ? 14.391 5.207 14.289 1 91.12 2 LYS B N 1
ATOM 1428 C CA . LYS B 1 2 ? 14.07 6.625 14.141 1 91.12 2 LYS B CA 1
ATOM 1429 C C . LYS B 1 2 ? 13.18 6.859 12.922 1 91.12 2 LYS B C 1
ATOM 1431 O O . LYS B 1 2 ? 13.453 6.34 11.836 1 91.12 2 LYS B O 1
ATOM 1436 N N . LEU B 1 3 ? 12.086 7.539 13.18 1 96.06 3 LEU B N 1
ATOM 1437 C CA . LEU B 1 3 ? 11.141 7.93 12.141 1 96.06 3 LEU B CA 1
ATOM 1438 C C . LEU B 1 3 ? 11.031 9.453 12.055 1 96.06 3 LEU B C 1
ATOM 1440 O O . LEU B 1 3 ? 10.812 10.117 13.062 1 96.06 3 LEU B O 1
ATOM 1444 N N . ARG B 1 4 ? 11.266 9.961 10.852 1 96.69 4 ARG B N 1
ATOM 1445 C CA . ARG B 1 4 ? 11.18 11.406 10.68 1 96.69 4 ARG B CA 1
ATOM 1446 C C . ARG B 1 4 ? 10.414 11.766 9.414 1 96.69 4 ARG B C 1
ATOM 1448 O O . ARG B 1 4 ? 10.516 11.07 8.398 1 96.69 4 ARG B O 1
ATOM 1455 N N . MET B 1 5 ? 9.797 12.938 9.492 1 98.12 5 MET B N 1
ATOM 1456 C CA . MET B 1 5 ? 9.148 13.422 8.281 1 98.12 5 MET B CA 1
ATOM 1457 C C . MET B 1 5 ? 10.172 14.016 7.316 1 98.12 5 MET B C 1
ATOM 1459 O O . MET B 1 5 ? 10.969 14.875 7.703 1 98.12 5 MET B O 1
ATOM 1463 N N . ILE B 1 6 ? 10.133 13.555 6.102 1 97.38 6 ILE B N 1
ATOM 1464 C CA . ILE B 1 6 ? 10.992 14.102 5.059 1 97.38 6 ILE B CA 1
ATOM 1465 C C . ILE B 1 6 ? 10.203 15.102 4.211 1 97.38 6 ILE B C 1
ATOM 1467 O O . ILE B 1 6 ? 10.75 16.109 3.766 1 97.38 6 ILE B O 1
ATOM 1471 N N . GLN B 1 7 ? 8.953 14.773 3.967 1 97.81 7 GLN B N 1
ATOM 1472 C CA . GLN B 1 7 ? 8.031 15.648 3.252 1 97.81 7 GLN B CA 1
ATOM 1473 C C . GLN B 1 7 ? 6.676 15.711 3.959 1 97.81 7 GLN B C 1
ATOM 1475 O O . GLN B 1 7 ? 6.004 14.688 4.113 1 97.81 7 GLN B O 1
ATOM 1480 N N . GLN B 1 8 ? 6.301 16.922 4.391 1 98.62 8 GLN B N 1
ATOM 1481 C CA . GLN B 1 8 ? 5.066 17.172 5.125 1 98.62 8 GLN B CA 1
ATOM 1482 C C . GLN B 1 8 ? 3.896 17.406 4.172 1 98.62 8 GLN B C 1
ATOM 1484 O O . GLN B 1 8 ? 4.062 18.031 3.127 1 98.62 8 GLN B O 1
ATOM 1489 N N . PRO B 1 9 ? 2.742 16.812 4.551 1 98.19 9 PRO B N 1
ATOM 1490 C CA . PRO B 1 9 ? 1.556 17.266 3.82 1 98.19 9 PRO B CA 1
ATOM 1491 C C . PRO B 1 9 ? 1.207 18.734 4.098 1 98.19 9 PRO B C 1
ATOM 1493 O O . PRO B 1 9 ? 1.406 19.219 5.215 1 98.19 9 PRO B O 1
ATOM 1496 N N . LYS B 1 10 ? 0.652 19.391 3.117 1 97.75 10 LYS B N 1
ATOM 1497 C CA . LYS B 1 10 ? 0.319 20.797 3.314 1 97.75 10 LYS B CA 1
ATOM 1498 C C . LYS B 1 10 ? -1.164 21.047 3.059 1 97.75 10 LYS B C 1
ATOM 1500 O O . LYS B 1 10 ? -1.791 21.844 3.756 1 97.75 10 LYS B O 1
ATOM 1505 N N . ARG B 1 11 ? -1.681 20.406 2.059 1 97 11 ARG B N 1
ATOM 1506 C CA . ARG B 1 11 ? -3.07 20.703 1.722 1 97 11 ARG B CA 1
ATOM 1507 C C . ARG B 1 11 ? -3.691 19.562 0.926 1 97 11 ARG B C 1
ATOM 1509 O O . ARG B 1 11 ? -2.979 18.703 0.395 1 97 11 ARG B O 1
ATOM 1516 N N . SER B 1 12 ? -4.945 19.562 0.913 1 95.12 12 SER B N 1
ATOM 1517 C CA . SER B 1 12 ? -5.758 18.609 0.153 1 95.12 12 SER B CA 1
ATOM 1518 C C . SER B 1 12 ? -7.117 19.219 -0.2 1 95.12 12 SER B C 1
ATOM 1520 O O . SER B 1 12 ? -7.645 20.047 0.54 1 95.12 12 SER B O 1
ATOM 1522 N N . ARG B 1 13 ? -7.555 18.844 -1.37 1 94.88 13 ARG B N 1
ATOM 1523 C CA . ARG B 1 13 ? -8.977 19.047 -1.637 1 94.88 13 ARG B CA 1
ATOM 1524 C C . ARG B 1 13 ? -9.805 17.891 -1.102 1 94.88 13 ARG B C 1
ATOM 1526 O O . ARG B 1 13 ? -9.438 16.719 -1.268 1 94.88 13 ARG B O 1
ATOM 1533 N N . MET B 1 14 ? -10.922 18.219 -0.457 1 94 14 MET B N 1
ATOM 1534 C CA . MET B 1 14 ? -11.75 17.141 0.088 1 94 14 MET B CA 1
ATOM 1535 C C . MET B 1 14 ? -12.273 16.234 -1.022 1 94 14 MET B C 1
ATOM 1537 O O . MET B 1 14 ? -12.539 16.703 -2.133 1 94 14 MET B O 1
ATOM 1541 N N . VAL B 1 15 ? -12.375 15 -0.738 1 90 15 VAL B N 1
ATOM 1542 C CA . VAL B 1 15 ? -12.906 14.031 -1.689 1 90 15 VAL B CA 1
ATOM 1543 C C . VAL B 1 15 ? -14.391 13.781 -1.41 1 90 15 VAL B C 1
ATOM 1545 O O . VAL B 1 15 ? -14.758 13.336 -0.321 1 90 15 VAL B O 1
ATOM 1548 N N . GLY B 1 16 ? -15.141 14.031 -2.359 1 81.25 16 GLY B N 1
ATOM 1549 C CA . GLY B 1 16 ? -16.562 13.82 -2.201 1 81.25 16 GLY B CA 1
ATOM 1550 C C . GLY B 1 16 ? -16.984 12.367 -2.326 1 81.25 16 GLY B C 1
ATOM 1551 O O . GLY B 1 16 ? -16.125 11.484 -2.484 1 81.25 16 GLY B O 1
ATOM 1552 N N . SER B 1 17 ? -18.219 11.938 -2.01 1 71.88 17 SER B N 1
ATOM 1553 C CA . SER B 1 17 ? -18.734 10.57 -1.979 1 71.88 17 SER B CA 1
ATOM 1554 C C . SER B 1 17 ? -19.297 10.164 -3.336 1 71.88 17 SER B C 1
ATOM 1556 O O . SER B 1 17 ? -19.609 8.992 -3.551 1 71.88 17 SER B O 1
ATOM 1558 N N . GLY B 1 18 ? -19.172 10.953 -4.332 1 63.44 18 GLY B N 1
ATOM 1559 C CA . GLY B 1 18 ? -19.844 10.602 -5.578 1 63.44 18 GLY B CA 1
ATOM 1560 C C . GLY B 1 18 ? -18.984 9.766 -6.504 1 63.44 18 GLY B C 1
ATOM 1561 O O . GLY B 1 18 ? -17.797 9.586 -6.266 1 63.44 18 GLY B O 1
ATOM 1562 N N . GLU B 1 19 ? -19.656 8.977 -7.477 1 57.97 19 GLU B N 1
ATOM 1563 C CA . GLU B 1 19 ? -19.016 8.125 -8.477 1 57.97 19 GLU B CA 1
ATOM 1564 C C . GLU B 1 19 ? -17.891 8.852 -9.195 1 57.97 19 GLU B C 1
ATOM 1566 O O . GLU B 1 19 ? -16.891 8.242 -9.586 1 57.97 19 GLU B O 1
ATOM 1571 N N . LYS B 1 20 ? -18.094 10.125 -9.336 1 58.53 20 LYS B N 1
ATOM 1572 C CA . LYS B 1 20 ? -17.141 10.938 -10.078 1 58.53 20 LYS B CA 1
ATOM 1573 C C . LYS B 1 20 ? -16.25 11.742 -9.133 1 58.53 20 LYS B C 1
ATOM 1575 O O . LYS B 1 20 ? -15.734 12.797 -9.5 1 58.53 20 LYS B O 1
ATOM 1580 N N . ALA B 1 21 ? -16.125 11.242 -8 1 64.94 21 ALA B N 1
ATOM 1581 C CA . ALA B 1 21 ? -15.414 12.039 -7.004 1 64.94 21 ALA B CA 1
ATOM 1582 C C . ALA B 1 21 ? -13.969 12.289 -7.434 1 64.94 21 ALA B C 1
ATOM 1584 O O . ALA B 1 21 ? -13.297 11.383 -7.926 1 64.94 21 ALA B O 1
ATOM 1585 N N . ASP B 1 22 ? -13.641 13.594 -7.453 1 66 22 ASP B N 1
ATOM 1586 C CA . ASP B 1 22 ? -12.266 14.031 -7.672 1 66 22 ASP B CA 1
ATOM 1587 C C . ASP B 1 22 ? -11.336 13.484 -6.59 1 66 22 ASP B C 1
ATOM 1589 O O . ASP B 1 22 ? -11.5 13.797 -5.406 1 66 22 ASP B O 1
ATOM 1593 N N . ARG B 1 23 ? -10.445 12.664 -6.965 1 76.38 23 ARG B N 1
ATOM 1594 C CA . ARG B 1 23 ? -9.609 12.008 -5.965 1 76.38 23 ARG B CA 1
ATOM 1595 C C . ARG B 1 23 ? -8.195 12.586 -5.969 1 76.38 23 ARG B C 1
ATOM 1597 O O . ARG B 1 23 ? -7.219 11.836 -6.02 1 76.38 23 ARG B O 1
ATOM 1604 N N . ARG B 1 24 ? -8.242 13.93 -5.758 1 81.62 24 ARG B N 1
ATOM 1605 C CA . ARG B 1 24 ? -6.918 14.523 -5.598 1 81.62 24 ARG B CA 1
ATOM 1606 C C . ARG B 1 24 ? -6.336 14.203 -4.227 1 81.62 24 ARG B C 1
ATOM 1608 O O . ARG B 1 24 ? -6.945 14.516 -3.199 1 81.62 24 ARG B O 1
ATOM 1615 N N . PRO B 1 25 ? -5.16 13.648 -4.223 1 90.69 25 PRO B N 1
ATOM 1616 C CA . PRO B 1 25 ? -4.566 13.258 -2.941 1 90.69 25 PRO B CA 1
ATOM 1617 C C . PRO B 1 25 ? -3.979 14.445 -2.182 1 90.69 25 PRO B C 1
ATOM 1619 O O . PRO B 1 25 ? -3.885 15.555 -2.727 1 90.69 25 PRO B O 1
ATOM 1622 N N . ILE B 1 26 ? -3.725 14.227 -0.992 1 95.88 26 ILE B N 1
ATOM 1623 C CA . ILE B 1 26 ? -2.979 15.172 -0.17 1 95.88 26 ILE B CA 1
ATOM 1624 C C . ILE B 1 26 ? -1.707 15.602 -0.898 1 95.88 26 ILE B C 1
ATOM 1626 O O . ILE B 1 26 ? -1.007 14.766 -1.479 1 95.88 26 ILE B O 1
ATOM 1630 N N . ASP B 1 27 ? -1.487 16.922 -0.842 1 95.44 27 ASP B N 1
ATOM 1631 C CA . ASP B 1 27 ? -0.357 17.484 -1.573 1 95.44 27 ASP B CA 1
ATOM 1632 C C . ASP B 1 27 ? 0.525 18.328 -0.657 1 95.44 27 ASP B C 1
ATOM 1634 O O . ASP B 1 27 ? 0.026 19.188 0.071 1 95.44 27 ASP B O 1
ATOM 1638 N N . PRO B 1 28 ? 1.837 18.203 -0.771 1 96.81 28 PRO B N 1
ATOM 1639 C CA . PRO B 1 28 ? 2.523 17.078 -1.418 1 96.81 28 PRO B CA 1
ATOM 1640 C C . PRO B 1 28 ? 2.307 15.758 -0.691 1 96.81 28 PRO B C 1
ATOM 1642 O O . PRO B 1 28 ? 1.84 15.742 0.451 1 96.81 28 PRO B O 1
ATOM 1645 N N . PRO B 1 29 ? 2.537 14.609 -1.321 1 96.81 29 PRO B N 1
ATOM 1646 C CA . PRO B 1 29 ? 2.402 13.312 -0.643 1 96.81 29 PRO B CA 1
ATOM 1647 C C . PRO B 1 29 ? 3.3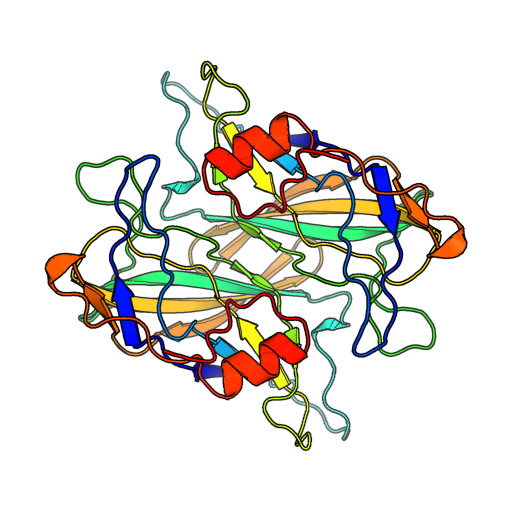03 13.195 0.584 1 96.81 29 PRO B C 1
ATOM 1649 O O . PRO B 1 29 ? 4.496 13.5 0.511 1 96.81 29 PRO B O 1
ATOM 1652 N N . PRO B 1 30 ? 2.73 12.75 1.711 1 98.12 30 PRO B N 1
ATOM 1653 C CA . PRO B 1 30 ? 3.58 12.547 2.887 1 98.12 30 PRO B CA 1
ATOM 1654 C C . PRO B 1 30 ? 4.672 11.508 2.654 1 98.12 30 PRO B C 1
ATOM 1656 O O . PRO B 1 30 ? 4.41 10.453 2.078 1 98.12 30 PRO B O 1
ATOM 1659 N N . ILE B 1 31 ? 5.832 11.836 3.064 1 98.06 31 ILE B N 1
ATOM 1660 C CA . ILE B 1 31 ? 6.973 10.93 2.992 1 98.06 31 ILE B CA 1
ATOM 1661 C C . ILE B 1 31 ? 7.715 10.93 4.328 1 98.06 31 ILE B C 1
ATOM 1663 O O . ILE B 1 31 ? 8.055 11.992 4.855 1 98.06 31 ILE B O 1
ATOM 1667 N N . ALA B 1 32 ? 7.953 9.758 4.852 1 97.94 32 ALA B N 1
ATOM 1668 C CA . ALA B 1 32 ? 8.719 9.617 6.09 1 97.94 32 ALA B CA 1
ATOM 1669 C C . ALA B 1 32 ? 10 8.828 5.855 1 97.94 32 ALA B C 1
ATOM 1671 O O . ALA B 1 32 ? 10.016 7.875 5.07 1 97.94 32 ALA B O 1
ATOM 1672 N N . GLY B 1 33 ? 11.023 9.258 6.5 1 95.5 33 GLY B N 1
ATOM 1673 C CA . GLY B 1 33 ? 12.273 8.508 6.539 1 95.5 33 GLY B CA 1
ATOM 1674 C C . GLY B 1 33 ? 12.398 7.625 7.766 1 95.5 33 GLY B C 1
ATOM 1675 O O . GLY B 1 33 ? 11.984 8.008 8.859 1 95.5 33 GLY B O 1
ATOM 1676 N N . PHE B 1 34 ? 12.945 6.434 7.617 1 94.94 34 PHE B N 1
ATOM 1677 C CA . PHE B 1 34 ? 13.016 5.438 8.68 1 94.94 34 PHE B CA 1
ATOM 1678 C C . PHE B 1 34 ? 14.438 4.887 8.805 1 94.94 34 PHE B C 1
ATOM 1680 O O . PHE B 1 34 ? 15.07 4.547 7.805 1 94.94 34 PHE B O 1
ATOM 1687 N N . GLN B 1 35 ? 14.922 4.91 10.016 1 88.38 35 GLN B N 1
ATOM 1688 C CA . GLN B 1 35 ? 16.25 4.371 10.312 1 88.38 35 GLN B CA 1
ATOM 1689 C C . GLN B 1 35 ? 16.188 3.402 11.484 1 88.38 35 GLN B C 1
ATOM 1691 O O . GLN B 1 35 ? 15.625 3.721 12.539 1 88.38 35 GLN B O 1
ATOM 1696 N N . ALA B 1 36 ? 16.547 2.113 11.289 1 77.56 36 ALA B N 1
ATOM 1697 C CA . ALA B 1 36 ? 16.656 1.156 12.391 1 77.56 36 ALA B CA 1
ATOM 1698 C C . ALA B 1 36 ? 17.938 1.385 13.195 1 77.56 36 ALA B C 1
ATOM 1700 O O . ALA B 1 36 ? 19 1.63 12.625 1 77.56 36 ALA B O 1
ATOM 1701 N N . VAL B 1 37 ? 17.891 2.088 14.312 1 62.5 37 VAL B N 1
ATOM 1702 C CA . VAL B 1 37 ? 19.062 2.41 15.117 1 62.5 37 VAL B CA 1
ATOM 1703 C C . VAL B 1 37 ? 19.828 1.134 15.445 1 62.5 37 VAL B C 1
ATOM 1705 O O . VAL B 1 37 ? 19.406 0.335 16.281 1 62.5 37 VAL B O 1
ATOM 1708 N N . CYS B 1 38 ? 19.656 -0.013 15.016 1 49.72 38 CYS B N 1
ATOM 1709 C CA . CYS B 1 38 ? 20.5 -1.048 15.602 1 49.72 38 CYS B CA 1
ATOM 1710 C C . CYS B 1 38 ? 21.875 -0.492 15.969 1 49.72 38 CYS B C 1
ATOM 1712 O O . CYS B 1 38 ? 22.391 0.387 15.281 1 49.72 38 CYS B O 1
ATOM 1714 N N . SER B 1 39 ? 22.328 -1.058 17.203 1 42.47 39 SER B N 1
ATOM 1715 C CA . SER B 1 39 ? 23.562 -0.904 17.984 1 42.47 39 SER B CA 1
ATOM 1716 C C . SER B 1 39 ? 24.766 -0.761 17.062 1 42.47 39 SER B C 1
ATOM 1718 O O . SER B 1 39 ? 25.547 0.18 17.203 1 42.47 39 SER B O 1
ATOM 1720 N N . SER B 1 40 ? 25.578 -2.137 17.141 1 39.53 40 SER B N 1
ATOM 1721 C CA . SER B 1 40 ? 27.031 -2.248 17.109 1 39.53 40 SER B CA 1
ATOM 1722 C C . SER B 1 40 ? 27.609 -1.596 15.859 1 39.53 40 SER B C 1
ATOM 1724 O O . SER B 1 40 ? 26.875 -1.244 14.938 1 39.53 40 SER B O 1
ATOM 1726 N N . GLN B 1 41 ? 28.766 -2.467 15.234 1 39.41 41 GLN B N 1
ATOM 1727 C CA . GLN B 1 41 ? 30.078 -2.254 14.656 1 39.41 41 GLN B CA 1
ATOM 1728 C C . GLN B 1 41 ? 29.984 -1.637 13.266 1 39.41 41 GLN B C 1
ATOM 1730 O O . GLN B 1 41 ? 30.672 -0.667 12.961 1 39.41 41 GLN B O 1
ATOM 1735 N N . GLY B 1 42 ? 29.844 -2.684 12.102 1 40.81 42 GLY B N 1
ATOM 1736 C CA . GLY B 1 42 ? 30.562 -2.393 10.867 1 40.81 42 GLY B CA 1
ATOM 1737 C C . GLY B 1 42 ? 29.906 -1.315 10.031 1 40.81 42 GLY B C 1
ATOM 1738 O O . GLY B 1 42 ? 28.75 -0.965 10.258 1 40.81 42 GLY B O 1
ATOM 1739 N N . ASP B 1 43 ? 30.547 -0.591 9.047 1 47.03 43 ASP B N 1
ATOM 1740 C CA . ASP B 1 43 ? 30.5 0.479 8.055 1 47.03 43 ASP B CA 1
ATOM 1741 C C . ASP B 1 43 ? 29.156 0.519 7.336 1 47.03 43 ASP B C 1
ATOM 1743 O O . ASP B 1 43 ? 28.766 1.559 6.809 1 47.03 43 ASP B O 1
ATOM 1747 N N . GLY B 1 44 ? 28.656 -0.548 6.496 1 51.69 44 GLY B N 1
ATOM 1748 C CA . GLY B 1 44 ? 27.766 -0.4 5.352 1 51.69 44 GLY B CA 1
ATOM 1749 C C . GLY B 1 44 ? 26.297 -0.448 5.727 1 51.69 44 GLY B C 1
ATOM 175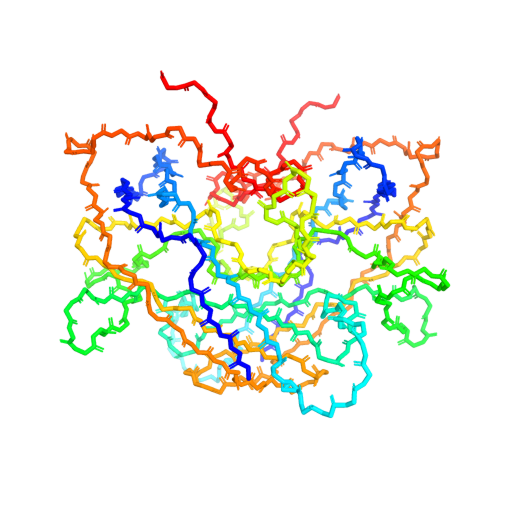0 O O . GLY B 1 44 ? 25.922 -1.167 6.648 1 51.69 44 GLY B O 1
ATOM 1751 N N . GLU B 1 45 ? 25.438 0.648 5.68 1 59.38 45 GLU B N 1
ATOM 1752 C CA . GLU B 1 45 ? 24 0.83 5.918 1 59.38 45 GLU B CA 1
ATOM 1753 C C . GLU B 1 45 ? 23.203 -0.359 5.398 1 59.38 45 GLU B C 1
ATOM 1755 O O . GLU B 1 45 ? 23.25 -0.679 4.211 1 59.38 45 GLU B O 1
ATOM 1760 N N . THR B 1 46 ? 22.734 -1.26 6.246 1 71.94 46 THR B N 1
ATOM 1761 C CA . THR B 1 46 ? 21.922 -2.424 5.891 1 71.94 46 THR B CA 1
ATOM 1762 C C . THR B 1 46 ? 20.672 -2.002 5.129 1 71.94 46 THR B C 1
ATOM 1764 O O . THR B 1 46 ? 19.984 -1.054 5.52 1 71.94 46 THR B O 1
ATOM 1767 N N . ASP B 1 47 ? 20.516 -2.564 3.92 1 79.56 47 ASP B N 1
ATOM 1768 C CA . ASP B 1 47 ? 19.297 -2.346 3.145 1 79.56 47 ASP B CA 1
ATOM 1769 C C . ASP B 1 47 ? 18.109 -3.104 3.75 1 79.56 47 ASP B C 1
ATOM 1771 O O . ASP B 1 47 ? 18 -4.316 3.572 1 79.56 47 ASP B O 1
ATOM 1775 N N . LEU B 1 48 ? 17.266 -2.422 4.422 1 79.88 48 LEU B N 1
ATOM 1776 C CA . LEU B 1 48 ? 16.125 -2.998 5.137 1 79.88 48 LEU B CA 1
ATOM 1777 C C . LEU B 1 48 ? 15.172 -3.684 4.168 1 79.88 48 LEU B C 1
ATOM 1779 O O . LEU B 1 48 ? 14.406 -4.566 4.566 1 79.88 48 LEU B O 1
ATOM 1783 N N . THR B 1 49 ? 15.125 -3.25 2.916 1 76.06 49 THR B N 1
ATOM 1784 C CA . THR B 1 49 ? 14.18 -3.789 1.944 1 76.06 49 THR B CA 1
ATOM 1785 C C . THR B 1 49 ? 14.562 -5.215 1.555 1 76.06 49 THR B C 1
ATOM 1787 O O . THR B 1 49 ? 13.758 -5.938 0.962 1 76.06 49 THR B O 1
ATOM 1790 N N . LEU B 1 50 ? 15.781 -5.562 1.898 1 70.94 50 LEU B N 1
ATOM 1791 C CA . LEU B 1 50 ? 16.281 -6.855 1.453 1 70.94 50 LEU B CA 1
ATOM 1792 C C . LEU B 1 50 ? 16.188 -7.891 2.568 1 70.94 50 LEU B C 1
ATOM 1794 O O . LEU B 1 50 ? 16.484 -9.07 2.355 1 70.94 50 LEU B O 1
ATOM 1798 N N . LEU B 1 51 ? 15.797 -7.383 3.645 1 70.19 51 LEU B N 1
ATOM 1799 C CA . LEU B 1 51 ? 15.742 -8.305 4.777 1 70.19 51 LEU B CA 1
ATOM 1800 C C . LEU B 1 51 ? 14.57 -9.273 4.629 1 70.19 51 LEU B C 1
ATOM 1802 O O . LEU B 1 51 ? 13.477 -8.883 4.23 1 70.19 51 LEU B O 1
ATOM 1806 N N . ARG B 1 52 ? 14.836 -10.539 4.73 1 67.06 52 ARG B N 1
ATOM 1807 C CA . ARG B 1 52 ? 13.766 -11.523 4.824 1 67.06 52 ARG B CA 1
ATOM 1808 C C . ARG B 1 52 ? 12.852 -11.234 6.012 1 67.06 52 ARG B C 1
ATOM 1810 O O . ARG B 1 52 ? 11.625 -11.312 5.895 1 67.06 52 ARG B O 1
ATOM 1817 N N . SER B 1 53 ? 13.422 -11.164 7.082 1 72.75 53 SER B N 1
ATOM 1818 C CA . SER B 1 53 ? 12.844 -10.812 8.375 1 72.75 53 SER B CA 1
ATOM 1819 C C . SER B 1 53 ? 13.805 -9.953 9.188 1 72.75 53 SER B C 1
ATOM 1821 O O . SER B 1 53 ? 14.984 -10.281 9.32 1 72.75 53 SER B O 1
ATOM 1823 N N . PRO B 1 54 ? 13.328 -8.867 9.438 1 79.69 54 PRO B N 1
ATOM 1824 C CA . PRO B 1 54 ? 11.961 -8.344 9.477 1 79.69 54 PRO B CA 1
ATOM 1825 C C . PRO B 1 54 ? 11.602 -7.547 8.219 1 79.69 54 PRO B C 1
ATOM 1827 O O . PRO B 1 54 ? 12.492 -7.043 7.531 1 79.69 54 PRO B O 1
ATOM 1830 N N . ALA B 1 55 ? 10.266 -7.531 7.875 1 83.44 55 ALA B N 1
ATOM 1831 C CA . ALA B 1 55 ? 9.703 -6.547 6.949 1 83.44 55 ALA B CA 1
ATOM 1832 C C . ALA B 1 55 ? 9.125 -5.355 7.703 1 83.44 55 ALA B C 1
ATOM 1834 O O . ALA B 1 55 ? 8.633 -5.5 8.82 1 83.44 55 ALA B O 1
ATOM 1835 N N . PHE B 1 56 ? 9.203 -4.207 7.043 1 90.25 56 PHE B N 1
ATOM 1836 C CA . PHE B 1 56 ? 8.703 -3.004 7.699 1 90.25 56 PHE B CA 1
ATOM 1837 C C . PHE B 1 56 ? 7.562 -2.385 6.898 1 90.25 56 PHE B C 1
ATOM 1839 O O . PHE B 1 56 ? 7.652 -2.254 5.676 1 90.25 56 PHE B O 1
ATOM 1846 N N . ILE B 1 57 ? 6.508 -2.039 7.598 1 91.75 57 ILE B N 1
ATOM 1847 C CA . ILE B 1 57 ? 5.391 -1.328 6.984 1 91.75 57 ILE B CA 1
ATOM 1848 C C . ILE B 1 57 ? 5.051 -0.091 7.812 1 91.75 57 ILE B C 1
ATOM 1850 O O . ILE B 1 57 ? 5.398 -0.01 8.992 1 91.75 57 ILE B O 1
ATOM 1854 N N . CYS B 1 58 ? 4.465 0.822 7.16 1 94.62 58 CYS B N 1
ATOM 1855 C CA . CYS B 1 58 ? 4.008 2.033 7.832 1 94.62 58 CYS B CA 1
ATOM 1856 C C . CYS B 1 58 ? 2.527 2.277 7.566 1 94.62 58 CYS B C 1
ATOM 1858 O O . CYS B 1 58 ? 2.072 2.176 6.426 1 94.62 58 CYS B O 1
ATOM 1860 N N . TYR B 1 59 ? 1.786 2.551 8.648 1 93.19 59 TYR B N 1
ATOM 1861 C CA . TYR B 1 59 ? 0.351 2.797 8.562 1 93.19 59 TYR B CA 1
ATOM 1862 C C . TYR B 1 59 ? 0.027 4.25 8.883 1 93.19 59 TYR B C 1
ATOM 1864 O O . TYR B 1 59 ? 0.525 4.801 9.867 1 93.19 59 TYR B O 1
ATOM 1872 N N . ALA B 1 60 ? -0.789 4.82 8.039 1 95.06 60 ALA B N 1
ATOM 1873 C CA . ALA B 1 60 ? -1.178 6.215 8.234 1 95.06 60 ALA B CA 1
ATOM 1874 C C . ALA B 1 60 ? -2.586 6.316 8.812 1 95.06 60 ALA B C 1
ATOM 1876 O O . ALA B 1 60 ? -3.521 5.699 8.297 1 95.06 60 ALA B O 1
ATOM 1877 N N . THR B 1 61 ? -2.736 7.129 9.852 1 93 61 THR B N 1
ATOM 1878 C CA . THR B 1 61 ? -4.023 7.395 10.484 1 93 61 THR B CA 1
ATOM 1879 C C . THR B 1 61 ? -4.301 8.891 10.547 1 93 61 THR B C 1
ATOM 1881 O O . THR B 1 61 ? -3.432 9.672 10.938 1 93 61 THR B O 1
ATOM 1884 N N . LEU B 1 62 ? -5.512 9.234 10.133 1 95.5 62 LEU B N 1
ATOM 1885 C CA . LEU B 1 62 ? -5.906 10.641 10.25 1 95.5 62 LEU B CA 1
ATOM 1886 C C . LEU B 1 62 ? -6.18 11.008 11.703 1 95.5 62 LEU B C 1
ATOM 1888 O O . LEU B 1 62 ? -6.793 10.234 12.438 1 95.5 62 LEU B O 1
ATOM 1892 N N . CYS B 1 63 ? -5.746 12.242 12.031 1 96.75 63 CYS B N 1
ATOM 1893 C CA . CYS B 1 63 ? -5.945 12.727 13.398 1 96.75 63 CYS B CA 1
ATOM 1894 C C . CYS B 1 63 ? -6.488 14.148 13.391 1 96.75 63 CYS B C 1
ATOM 1896 O O . CYS B 1 63 ? -6.297 14.891 12.43 1 96.75 63 CYS B O 1
ATOM 1898 N N . GLU B 1 64 ? -7.148 14.406 14.516 1 97.5 64 GLU B N 1
ATOM 1899 C CA . GLU B 1 64 ? -7.512 15.805 14.742 1 97.5 64 GLU B CA 1
ATOM 1900 C C . GLU B 1 64 ? -6.27 16.688 14.852 1 97.5 64 GLU B C 1
ATOM 1902 O O . GLU B 1 64 ? -5.219 16.234 15.312 1 97.5 64 GLU B O 1
ATOM 1907 N N . SER B 1 65 ? -6.41 17.953 14.422 1 97.44 65 SER B N 1
ATOM 1908 C CA . SER B 1 65 ? -5.289 18.891 14.453 1 97.44 65 SER B CA 1
ATOM 1909 C C . SER B 1 65 ? -4.91 19.25 15.883 1 97.44 65 SER B C 1
ATOM 1911 O O . SER B 1 65 ? -3.727 19.375 16.203 1 97.44 65 SER B O 1
ATOM 1913 N N . ALA B 1 66 ? -5.828 19.484 16.703 1 95.44 66 ALA B N 1
ATOM 1914 C CA . ALA B 1 66 ? -5.594 19.906 18.078 1 95.44 66 ALA B CA 1
ATOM 1915 C C . ALA B 1 66 ? -5.23 18.734 18.969 1 95.44 66 ALA B C 1
ATOM 1917 O O . ALA B 1 66 ? -5.77 17.625 18.812 1 95.44 66 ALA B O 1
ATOM 1918 N N . PRO B 1 67 ? -4.363 19.016 19.969 1 93.25 67 PRO B N 1
ATOM 1919 C CA . PRO B 1 67 ? -4.102 17.953 20.938 1 93.25 67 PRO B CA 1
ATOM 1920 C C . PRO B 1 67 ? -5.367 17.5 21.656 1 93.25 67 PRO B C 1
ATOM 1922 O O . PRO B 1 67 ? -6.27 18.297 21.906 1 93.25 67 PRO B O 1
ATOM 1925 N N . PRO B 1 68 ? -5.363 16.234 22.047 1 94.62 68 PRO B N 1
ATOM 1926 C CA . PRO B 1 68 ? -4.293 15.227 22.047 1 94.62 68 PRO B CA 1
ATOM 1927 C C . PRO B 1 68 ? -4.18 14.484 20.719 1 94.62 68 PRO B C 1
ATOM 1929 O O . PRO B 1 68 ? -3.691 13.359 20.672 1 94.62 68 PRO B O 1
ATOM 1932 N N . HIS B 1 69 ? -4.672 15.008 19.594 1 93.75 69 HIS B N 1
ATOM 1933 C CA . HIS B 1 69 ? -4.613 14.438 18.25 1 93.75 69 HIS B CA 1
ATOM 1934 C C . HIS B 1 69 ? -5.379 13.117 18.188 1 93.75 69 HIS B C 1
ATOM 1936 O O . HIS B 1 69 ? -4.828 12.102 17.75 1 93.75 69 HIS B O 1
ATOM 1942 N N . LYS B 1 70 ? -6.629 13.273 18.516 1 93.94 70 LYS B N 1
ATOM 1943 C CA . LYS B 1 70 ? -7.477 12.086 18.484 1 93.94 70 LYS B CA 1
ATOM 1944 C C . LYS B 1 70 ? -7.52 11.492 17.078 1 93.94 70 LYS B C 1
ATOM 1946 O O . LYS B 1 70 ? -7.633 12.227 16.094 1 93.94 70 LYS B O 1
ATOM 1951 N N . GLU B 1 71 ? -7.445 10.18 16.969 1 91.75 71 GLU B N 1
ATOM 1952 C CA . GLU B 1 71 ? -7.508 9.492 15.688 1 91.75 71 GLU B CA 1
ATOM 1953 C C . GLU B 1 71 ? -8.93 9.492 15.125 1 91.75 71 GLU B C 1
ATOM 1955 O O . GLU B 1 71 ? -9.898 9.32 15.867 1 91.75 71 GLU B O 1
ATOM 1960 N N . LEU B 1 72 ? -9.023 9.734 13.82 1 91.81 72 LEU B N 1
ATOM 1961 C CA . LEU B 1 72 ? -10.305 9.82 13.133 1 91.81 72 LEU B CA 1
ATOM 1962 C C . LEU B 1 72 ? -10.469 8.672 12.148 1 91.81 72 LEU B C 1
ATOM 1964 O O . LEU B 1 72 ? -9.594 8.445 11.305 1 91.81 72 LEU B O 1
ATOM 1968 N N . PHE B 1 73 ? -11.594 7.988 12.25 1 88.19 73 PHE B N 1
ATOM 1969 C CA . PHE B 1 73 ? -11.797 6.84 11.375 1 88.19 73 PHE B CA 1
ATOM 1970 C C . PHE B 1 73 ? -13.078 6.996 10.562 1 88.19 73 PHE B C 1
ATOM 1972 O O . PHE B 1 73 ? -13.023 7.27 9.359 1 88.19 73 PHE B O 1
ATOM 1979 N N . THR B 1 74 ? -14.195 7.027 11.258 1 88.31 74 THR B N 1
ATOM 1980 C CA . THR B 1 74 ? -15.5 7.117 10.594 1 88.31 74 THR B CA 1
ATOM 1981 C C . THR B 1 74 ? -16.094 8.508 10.773 1 88.31 74 THR B C 1
ATOM 1983 O O . THR B 1 74 ? -16.031 9.086 11.867 1 88.31 74 THR B O 1
ATOM 1986 N N . ILE B 1 75 ? -16.688 8.977 9.68 1 90.5 75 ILE B N 1
ATOM 1987 C CA . ILE B 1 75 ? -17.375 10.258 9.742 1 90.5 75 ILE B CA 1
ATOM 1988 C C . ILE B 1 75 ? -18.625 10.133 10.617 1 90.5 75 ILE B C 1
ATOM 1990 O O . ILE B 1 75 ? -19.438 9.234 10.422 1 90.5 75 ILE B O 1
ATOM 1994 N N . PRO B 1 76 ? -18.75 11.039 11.547 1 88.31 76 PRO B N 1
ATOM 1995 C CA . PRO B 1 76 ? -19.906 10.953 12.453 1 88.31 76 PRO B CA 1
ATOM 1996 C C . PRO B 1 76 ? -21.234 10.867 11.703 1 88.31 76 PRO B C 1
ATOM 1998 O O . PRO B 1 76 ? -21.469 11.633 10.766 1 88.31 76 PRO B O 1
ATOM 2001 N N . HIS B 1 77 ? -22.016 9.93 12.133 1 86.06 77 HIS B N 1
ATOM 2002 C CA . HIS B 1 77 ? -23.375 9.734 11.641 1 86.06 77 HIS B CA 1
ATOM 2003 C C . HIS B 1 77 ? -23.375 9.281 10.18 1 86.06 77 HIS B C 1
ATOM 2005 O O . HIS B 1 77 ? -24.328 9.547 9.445 1 86.06 77 HIS B O 1
ATOM 2011 N N . SER B 1 78 ? -22.25 8.867 9.773 1 81.5 78 SER B N 1
ATOM 2012 C CA . SER B 1 78 ? -22.141 8.266 8.445 1 81.5 78 SER B CA 1
ATOM 2013 C C . SER B 1 78 ? -21.469 6.902 8.5 1 81.5 78 SER B C 1
ATOM 2015 O O . SER B 1 78 ? -20.953 6.504 9.547 1 81.5 78 SER B O 1
ATOM 2017 N N . LYS B 1 79 ? -21.609 6.035 7.562 1 78.56 79 LYS B N 1
ATOM 2018 C CA . LYS B 1 79 ? -20.906 4.766 7.43 1 78.56 79 LYS B CA 1
ATOM 2019 C C . LYS B 1 79 ? -19.734 4.883 6.457 1 78.56 79 LYS B C 1
ATOM 2021 O O . LYS B 1 79 ? -19.391 3.92 5.77 1 78.56 79 LYS B O 1
ATOM 2026 N N . LYS B 1 80 ? -19.156 6.156 6.41 1 83.25 80 LYS B N 1
ATOM 2027 C CA . LYS B 1 80 ? -18.047 6.391 5.484 1 83.25 80 LYS B CA 1
ATOM 2028 C C . LYS B 1 80 ? -16.766 6.75 6.234 1 83.25 80 LYS B C 1
ATOM 2030 O O . LYS B 1 80 ? -16.812 7.426 7.262 1 83.25 80 LYS B O 1
ATOM 2035 N N . PRO B 1 81 ? -15.727 6.316 5.809 1 87.19 81 PRO B N 1
ATOM 2036 C CA . PRO B 1 81 ? -14.461 6.703 6.43 1 87.19 81 PRO B CA 1
ATOM 2037 C C . PRO B 1 81 ? -14.062 8.141 6.113 1 87.19 81 PRO B C 1
ATOM 2039 O O . PRO B 1 81 ? -14.43 8.672 5.062 1 87.19 81 PRO B O 1
ATOM 2042 N N . PHE B 1 82 ? -13.234 8.758 7.012 1 91.5 82 PHE B N 1
ATOM 2043 C CA . PHE B 1 82 ? -12.656 10.062 6.738 1 91.5 82 PHE B CA 1
ATOM 2044 C C . PHE B 1 82 ? -11.68 9.992 5.57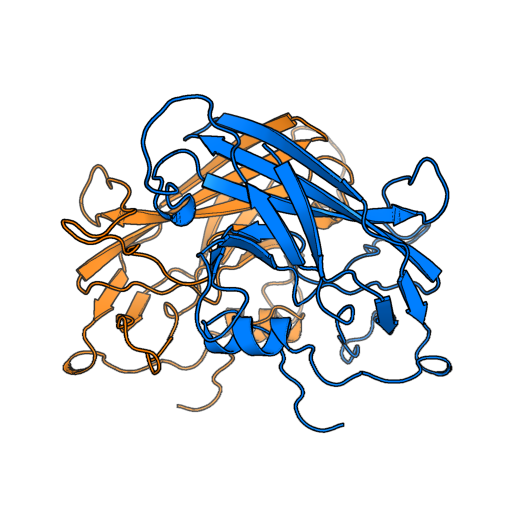4 1 91.5 82 PHE B C 1
ATOM 2046 O O . PHE B 1 82 ? -11.609 10.906 4.75 1 91.5 82 PHE B O 1
ATOM 2053 N N . VAL B 1 83 ? -10.906 8.867 5.586 1 91.38 83 VAL B N 1
ATOM 2054 C CA . VAL B 1 83 ? -9.75 8.789 4.699 1 91.38 83 VAL B CA 1
ATOM 2055 C C . VAL B 1 83 ? -10.078 7.91 3.498 1 91.38 83 VAL B C 1
ATOM 2057 O O . VAL B 1 83 ? -10.742 6.875 3.641 1 91.38 83 VAL B O 1
ATOM 2060 N N . VAL B 1 84 ? -9.641 8.344 2.371 1 87.88 84 VAL B N 1
ATOM 2061 C CA . VAL B 1 84 ? -9.695 7.535 1.157 1 87.88 84 VAL B CA 1
ATOM 2062 C C . VAL B 1 84 ? -8.281 7.277 0.643 1 87.88 84 VAL B C 1
ATOM 2064 O O . VAL B 1 84 ? -7.359 8.047 0.918 1 87.88 84 VAL B O 1
ATOM 2067 N N . GLY B 1 85 ? -8.164 6.133 -0.084 1 87.75 85 GLY B N 1
ATOM 2068 C CA . GLY B 1 85 ? -6.863 5.773 -0.629 1 87.75 85 GLY B CA 1
ATOM 2069 C C . GLY B 1 85 ? -6.137 4.73 0.197 1 87.75 85 GLY B C 1
ATOM 2070 O O . GLY B 1 85 ? -6.762 3.979 0.947 1 87.75 85 GLY B O 1
ATOM 2071 N N . THR B 1 86 ? -4.809 4.613 0.01 1 86.56 86 THR B N 1
ATOM 2072 C CA . THR B 1 86 ? -4 3.576 0.642 1 86.56 86 THR B CA 1
ATOM 2073 C C . THR B 1 86 ? -3.348 4.102 1.917 1 86.56 86 THR B C 1
ATOM 2075 O O . THR B 1 86 ? -2.533 5.023 1.868 1 86.56 86 THR B O 1
ATOM 2078 N N . ARG B 1 87 ? -3.594 3.418 2.98 1 91.06 87 ARG B N 1
ATOM 2079 C CA . ARG B 1 87 ? -3.141 3.895 4.285 1 91.06 87 ARG B CA 1
ATOM 2080 C C . ARG B 1 87 ? -1.881 3.158 4.73 1 91.06 87 ARG B C 1
ATOM 2082 O O . ARG B 1 87 ? -1.386 3.379 5.836 1 91.06 87 ARG B O 1
ATOM 2089 N N . VAL B 1 88 ? -1.442 2.279 3.918 1 92.19 88 VAL B N 1
ATOM 2090 C CA . VAL B 1 88 ? -0.276 1.497 4.316 1 92.19 88 VAL B CA 1
ATOM 2091 C C . VAL B 1 88 ? 0.802 1.593 3.238 1 92.19 88 VAL B C 1
ATOM 2093 O O . VAL B 1 88 ? 0.495 1.594 2.043 1 92.19 88 VAL B O 1
ATOM 2096 N N . SER B 1 89 ? 1.986 1.7 3.682 1 93.56 89 SER B N 1
ATOM 2097 C CA . SER B 1 89 ? 3.129 1.768 2.775 1 93.56 89 SER B CA 1
ATOM 2098 C C . SER B 1 89 ? 4.176 0.718 3.129 1 93.56 89 SER B C 1
ATOM 2100 O O . SER B 1 89 ? 4.461 0.491 4.309 1 93.56 89 SER B O 1
ATOM 2102 N N . SER B 1 90 ? 4.766 0.13 2.119 1 90.12 90 SER B N 1
ATOM 2103 C CA . SER B 1 90 ? 6.008 -0.612 2.287 1 90.12 90 SER B CA 1
ATOM 2104 C C . SER B 1 90 ? 7.203 0.329 2.393 1 90.12 90 SER B C 1
ATOM 2106 O O . SER B 1 90 ? 7.105 1.509 2.049 1 90.12 90 SER B O 1
ATOM 2108 N N . ILE B 1 91 ? 8.273 -0.322 2.91 1 91.44 91 ILE B N 1
ATOM 2109 C CA . ILE B 1 91 ? 9.508 0.456 2.982 1 91.44 91 ILE B CA 1
ATOM 2110 C C . ILE B 1 91 ? 10.234 0.403 1.64 1 91.44 91 ILE B C 1
ATOM 2112 O O . ILE B 1 91 ? 10.289 -0.649 0.999 1 91.44 91 ILE B O 1
ATOM 2116 N N . PHE B 1 92 ? 10.812 1.571 1.221 1 89.62 92 PHE B N 1
ATOM 2117 C CA . PHE B 1 92 ? 11.578 1.655 -0.018 1 89.62 92 PHE B CA 1
ATOM 2118 C C . PHE B 1 92 ? 12.977 2.191 0.246 1 89.62 92 PHE B C 1
ATOM 2120 O O . PHE B 1 92 ? 13.164 3.096 1.064 1 89.62 92 PHE B O 1
ATOM 2127 N N . GLN B 1 93 ? 13.953 1.592 -0.353 1 88.56 93 GLN B N 1
ATOM 2128 C CA . GLN B 1 93 ? 15.281 2.197 -0.383 1 88.56 93 GLN B CA 1
ATOM 2129 C C . GLN B 1 93 ? 15.414 3.176 -1.546 1 88.56 93 GLN B C 1
ATOM 2131 O O . GLN B 1 93 ? 15.289 2.787 -2.709 1 88.56 93 GLN B O 1
ATOM 2136 N N . LEU B 1 94 ? 15.594 4.359 -1.255 1 88.94 94 LEU B N 1
ATOM 2137 C CA . LEU B 1 94 ? 15.633 5.41 -2.266 1 88.94 94 LEU B CA 1
ATOM 2138 C C . LEU B 1 94 ? 16.75 6.41 -1.969 1 88.94 94 LEU B C 1
ATOM 2140 O O . LEU B 1 94 ? 17.312 6.414 -0.871 1 88.94 94 LEU B O 1
ATOM 2144 N N . ARG B 1 95 ? 17.047 7.148 -3.051 1 89.31 95 ARG B N 1
ATOM 2145 C CA . ARG B 1 95 ? 17.969 8.281 -2.926 1 89.31 95 ARG B CA 1
ATOM 2146 C C . ARG B 1 95 ? 17.219 9.602 -2.994 1 89.31 95 ARG B C 1
ATOM 2148 O O . ARG B 1 95 ? 16.359 9.789 -3.857 1 89.31 95 ARG B O 1
ATOM 2155 N N . GLU B 1 96 ? 17.484 10.453 -2.041 1 85.5 96 GLU B N 1
ATOM 2156 C CA . GLU B 1 96 ? 16.766 11.727 -1.961 1 85.5 96 GLU B CA 1
ATOM 2157 C C . GLU B 1 96 ? 17.25 12.703 -3.029 1 85.5 96 GLU B C 1
ATOM 2159 O O . GLU B 1 96 ? 16.562 13.672 -3.344 1 85.5 96 GLU B O 1
ATOM 2164 N N . SER B 1 97 ? 18.516 12.555 -3.4 1 75.88 97 SER B N 1
ATOM 2165 C CA . SER B 1 97 ? 19.047 13.555 -4.32 1 75.88 97 SER B CA 1
ATOM 2166 C C . SER B 1 97 ? 19.797 12.898 -5.473 1 75.88 97 SER B C 1
ATOM 2168 O O . SER B 1 97 ? 20.156 11.719 -5.402 1 75.88 97 SER B O 1
ATOM 2170 N N . ASP B 1 98 ? 19.844 13.57 -6.578 1 62.78 98 ASP B N 1
ATOM 2171 C CA . ASP B 1 98 ? 20.766 13.344 -7.684 1 62.78 98 ASP B CA 1
ATOM 2172 C C . ASP B 1 98 ? 21.781 14.484 -7.789 1 62.78 98 ASP B C 1
ATOM 2174 O O . ASP B 1 98 ? 21.453 15.586 -8.219 1 62.78 98 ASP B O 1
ATOM 2178 N N . PRO B 1 99 ? 23.047 14.336 -7.641 1 62.81 99 PRO B N 1
ATOM 2179 C CA . PRO B 1 99 ? 23.766 13.086 -7.395 1 62.81 99 PRO B CA 1
ATOM 2180 C C . PRO B 1 99 ? 23.422 12.453 -6.047 1 62.81 99 PRO B C 1
ATOM 2182 O O . PRO B 1 99 ? 23.031 13.164 -5.117 1 62.81 99 PRO B O 1
ATOM 2185 N N . PRO B 1 100 ? 23.594 11.133 -6.105 1 61.56 100 PRO B N 1
ATOM 2186 C CA . PRO B 1 100 ? 23.094 10.391 -4.945 1 61.56 100 PRO B CA 1
ATOM 2187 C C . PRO B 1 100 ? 23.938 10.617 -3.691 1 61.56 100 PRO B C 1
ATOM 2189 O O . PRO B 1 100 ? 25.156 10.602 -3.754 1 61.56 100 PRO B O 1
ATOM 2192 N N . ALA B 1 101 ? 23.484 11.273 -2.697 1 63.31 101 ALA B N 1
ATOM 2193 C CA . ALA B 1 101 ? 24.203 11.172 -1.431 1 63.31 101 ALA B CA 1
ATOM 2194 C C . ALA B 1 101 ? 24.203 9.734 -0.913 1 63.31 101 ALA B C 1
ATOM 2196 O O . ALA B 1 101 ? 24.969 8.891 -1.386 1 63.31 101 ALA B O 1
ATOM 2197 N N . CYS B 1 102 ? 23.344 9.344 -0.024 1 70.12 102 CYS B N 1
ATOM 2198 C CA . CYS B 1 102 ? 23.219 8.008 0.542 1 70.12 102 CYS B CA 1
ATOM 2199 C C . CYS B 1 102 ? 21.812 7.465 0.358 1 70.12 102 CYS B C 1
ATOM 2201 O O . CYS B 1 102 ? 20.859 8.234 0.196 1 70.12 102 CYS B O 1
ATOM 2203 N N . ASN B 1 103 ? 21.797 6.246 0.118 1 83.31 103 ASN B N 1
ATOM 2204 C CA . ASN B 1 103 ? 20.5 5.586 0.134 1 83.31 103 ASN B CA 1
ATOM 2205 C C . ASN B 1 103 ? 19.828 5.695 1.502 1 83.31 103 ASN B C 1
ATOM 2207 O O . ASN B 1 103 ? 20.5 5.629 2.533 1 83.31 103 ASN B O 1
ATOM 2211 N N . GLY B 1 104 ? 18.594 6.066 1.445 1 90.06 104 GLY B N 1
ATOM 2212 C CA . GLY B 1 104 ? 17.766 6.02 2.639 1 90.06 104 GLY B CA 1
ATOM 2213 C C . GLY B 1 104 ? 16.547 5.129 2.484 1 90.06 104 GLY B C 1
AT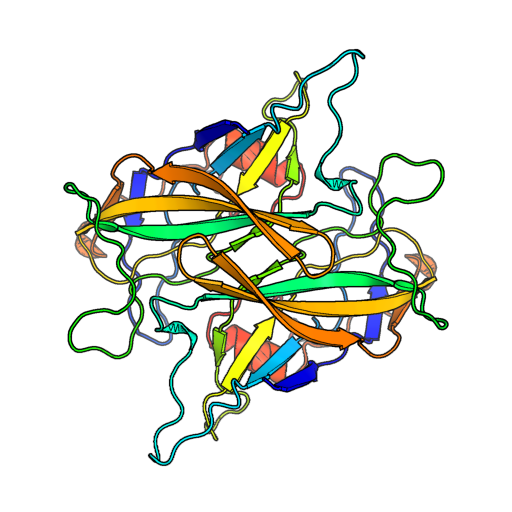OM 2214 O O . GLY B 1 104 ? 16.344 4.52 1.431 1 90.06 104 GLY B O 1
ATOM 2215 N N . HIS B 1 105 ? 15.891 4.887 3.586 1 93.12 105 HIS B N 1
ATOM 2216 C CA . HIS B 1 105 ? 14.664 4.102 3.598 1 93.12 105 HIS B CA 1
ATOM 2217 C C . HIS B 1 105 ? 13.453 4.98 3.889 1 93.12 105 HIS B C 1
ATOM 2219 O O . HIS B 1 105 ? 13.469 5.785 4.824 1 93.12 105 HIS B O 1
ATOM 2225 N N . TYR B 1 106 ? 12.445 4.785 3.035 1 95 106 TYR B N 1
ATOM 2226 C CA . TYR B 1 106 ? 11.344 5.738 3.094 1 95 106 TYR B CA 1
ATOM 2227 C C . TYR B 1 106 ? 10 5.027 2.979 1 95 106 TYR B C 1
ATOM 2229 O O . TYR B 1 106 ? 9.906 3.971 2.35 1 95 106 TYR B O 1
ATOM 2237 N N . PHE B 1 107 ? 8.992 5.594 3.66 1 96.44 107 PHE B N 1
ATOM 2238 C CA . PHE B 1 107 ? 7.586 5.289 3.43 1 96.44 107 PHE B CA 1
ATOM 2239 C C . PHE B 1 107 ? 6.902 6.426 2.678 1 96.44 107 PHE B C 1
ATOM 2241 O O . PHE B 1 107 ? 7.059 7.594 3.033 1 96.44 107 PHE B O 1
ATOM 2248 N N . VAL B 1 108 ? 6.18 6.066 1.634 1 95.88 108 VAL B N 1
ATOM 2249 C CA . VAL B 1 108 ? 5.555 7.066 0.774 1 95.88 108 VAL B CA 1
ATOM 2250 C C . VAL B 1 108 ? 4.043 6.836 0.733 1 95.88 108 VAL B C 1
ATOM 2252 O O . VAL B 1 108 ? 3.586 5.707 0.564 1 95.88 108 VAL B O 1
ATOM 2255 N N . PHE B 1 109 ? 3.293 7.891 0.928 1 96 109 PHE B N 1
ATOM 2256 C CA . PHE B 1 109 ? 1.837 7.82 0.874 1 96 109 PHE B CA 1
ATOM 2257 C C . PHE B 1 109 ? 1.294 8.727 -0.229 1 96 109 PHE B C 1
ATOM 2259 O O . PHE B 1 109 ? 0.875 9.852 0.035 1 96 109 PHE B O 1
ATOM 2266 N N . PRO B 1 110 ? 1.201 8.203 -1.405 1 92 110 PRO B N 1
ATOM 2267 C CA . PRO B 1 110 ? 0.955 9.078 -2.553 1 92 110 PRO B CA 1
ATOM 2268 C C . PRO B 1 110 ? -0.531 9.25 -2.859 1 92 110 PRO B C 1
ATOM 2270 O O . PRO B 1 110 ? -0.905 10.086 -3.682 1 92 110 PRO B O 1
ATOM 2273 N N . ASP B 1 111 ? -1.427 8.547 -2.172 1 89.31 111 ASP B N 1
ATOM 2274 C CA . ASP B 1 111 ? -2.801 8.531 -2.662 1 89.31 111 ASP B CA 1
ATOM 2275 C C . ASP B 1 111 ? -3.793 8.75 -1.522 1 89.31 111 ASP B C 1
ATOM 2277 O O . ASP B 1 111 ? -4.949 8.336 -1.608 1 89.31 111 ASP B O 1
ATOM 2281 N N . LEU B 1 112 ? -3.41 9.352 -0.524 1 93.12 112 LEU B N 1
ATOM 2282 C CA . LEU B 1 112 ? -4.312 9.617 0.588 1 93.12 112 LEU B CA 1
ATOM 2283 C C . LEU B 1 112 ? -5.184 10.844 0.299 1 93.12 112 LEU B C 1
ATOM 2285 O O . LEU B 1 112 ? -4.699 11.844 -0.233 1 93.12 112 LEU B O 1
ATOM 2289 N N . GLY B 1 113 ? -6.402 10.727 0.605 1 93.31 113 GLY B N 1
ATOM 2290 C CA . GLY B 1 113 ? -7.359 11.82 0.574 1 93.31 113 GLY B CA 1
ATOM 2291 C C . GLY B 1 113 ? -8.258 11.867 1.794 1 93.31 113 GLY B C 1
ATOM 2292 O O . GLY B 1 113 ? -8.266 10.93 2.6 1 93.31 113 GLY B O 1
ATOM 2293 N N . VAL B 1 114 ? -8.906 12.953 1.97 1 94.75 114 VAL B N 1
ATOM 2294 C CA . VAL B 1 114 ? -9.805 13.141 3.104 1 94.75 114 VAL B CA 1
ATOM 2295 C C . VAL B 1 114 ? -11.172 13.609 2.609 1 94.75 114 VAL B C 1
ATOM 2297 O O . VAL B 1 114 ? -11.258 14.477 1.737 1 94.75 114 VAL B O 1
ATOM 2300 N N . ARG B 1 115 ? -12.18 13.133 3.211 1 93.31 115 ARG B N 1
ATOM 2301 C CA . ARG B 1 115 ? -13.523 13.359 2.697 1 93.31 115 ARG B CA 1
ATOM 2302 C C . ARG B 1 115 ? -14.141 14.609 3.305 1 93.31 115 ARG B C 1
ATOM 2304 O O . ARG B 1 115 ? -15.125 15.141 2.789 1 93.31 115 ARG B O 1
ATOM 2311 N N . VAL B 1 116 ? -13.664 15.047 4.41 1 95.5 116 VAL B N 1
ATOM 2312 C CA . VAL B 1 116 ? -14.297 16.141 5.145 1 95.5 116 VAL B CA 1
ATOM 2313 C C . VAL B 1 116 ? -13.32 17.312 5.273 1 95.5 116 VAL B C 1
ATOM 2315 O O . VAL B 1 116 ? -12.156 17.125 5.637 1 95.5 116 VAL B O 1
ATOM 2318 N N . GLU B 1 117 ? -13.836 18.484 4.969 1 96.5 117 GLU B N 1
ATOM 2319 C CA . GLU B 1 117 ? -13 19.672 5.102 1 96.5 117 GLU B CA 1
ATOM 2320 C C . GLU B 1 117 ? -12.578 19.891 6.551 1 96.5 117 GLU B C 1
ATOM 2322 O O . GLU B 1 117 ? -13.312 19.547 7.477 1 96.5 117 GLU B O 1
ATOM 2327 N N . GLY B 1 118 ? -11.398 20.5 6.688 1 97.5 118 GLY B N 1
ATOM 2328 C CA . GLY B 1 118 ? -10.906 20.797 8.023 1 97.5 118 GLY B CA 1
ATOM 2329 C C . GLY B 1 118 ? -9.391 20.812 8.109 1 97.5 118 GLY B C 1
ATOM 2330 O O . GLY B 1 118 ? -8.711 20.859 7.086 1 97.5 118 GLY B O 1
ATOM 2331 N N . GLN B 1 119 ? -8.953 20.953 9.344 1 98.5 119 GLN B N 1
ATOM 2332 C CA . GLN B 1 119 ? -7.531 20.859 9.648 1 98.5 119 GLN B CA 1
ATOM 2333 C C . GLN B 1 119 ? -7.195 19.547 10.336 1 98.5 119 GLN B C 1
ATOM 2335 O O . GLN B 1 119 ? -7.879 19.141 11.273 1 98.5 119 GLN B O 1
ATOM 2340 N N . TYR B 1 120 ? -6.133 18.922 9.836 1 98.56 120 TYR B N 1
ATOM 2341 C CA . TYR B 1 120 ? -5.844 17.578 10.297 1 98.56 120 TYR B CA 1
ATOM 2342 C C . TYR B 1 120 ? -4.344 17.344 10.414 1 98.56 120 TYR B C 1
ATOM 2344 O O . TYR B 1 120 ? -3.545 18.203 10.016 1 98.56 120 TYR B O 1
ATOM 2352 N N . ARG B 1 121 ? -3.988 16.234 11.008 1 98.69 121 ARG B N 1
ATOM 2353 C CA . ARG B 1 121 ? -2.654 15.641 11.016 1 98.69 121 ARG B CA 1
ATOM 2354 C C . ARG B 1 121 ? -2.717 14.164 10.664 1 98.69 121 ARG B C 1
ATOM 2356 O O . ARG B 1 121 ? -3.791 13.555 10.688 1 98.69 121 ARG B O 1
ATOM 2363 N N . LEU B 1 122 ? -1.636 13.648 10.211 1 98 122 LEU B N 1
ATOM 2364 C CA . LEU B 1 122 ? -1.495 12.211 10.055 1 98 122 LEU B CA 1
ATOM 2365 C C . LEU B 1 122 ? -0.55 11.641 11.109 1 98 122 LEU B C 1
ATOM 2367 O O . LEU B 1 122 ? 0.493 12.227 11.398 1 98 122 LEU B O 1
ATOM 2371 N N . LYS B 1 123 ? -0.965 10.578 11.656 1 96.31 123 LYS B N 1
ATOM 2372 C CA . LYS B 1 123 ? -0.048 9.758 12.445 1 96.31 123 LYS B CA 1
ATOM 2373 C C . LYS B 1 123 ? 0.499 8.594 11.625 1 96.31 123 LYS B C 1
ATOM 2375 O O . LYS B 1 123 ? -0.264 7.758 11.141 1 96.31 123 LYS B O 1
ATOM 2380 N N . LEU B 1 124 ? 1.78 8.539 11.484 1 96.81 124 LEU B N 1
ATOM 2381 C CA . LEU B 1 124 ? 2.449 7.441 10.797 1 96.81 124 LEU B CA 1
ATOM 2382 C C . LEU B 1 124 ? 3.076 6.477 11.797 1 96.81 124 LEU B C 1
ATOM 2384 O O . LEU B 1 124 ? 3.867 6.883 12.648 1 96.81 124 LEU B O 1
ATOM 2388 N N . SER B 1 125 ? 2.658 5.242 11.688 1 94.31 125 SER B N 1
ATOM 2389 C CA . SER B 1 125 ? 3.141 4.219 12.609 1 94.31 125 SER B CA 1
ATOM 2390 C C . SER B 1 125 ? 3.855 3.096 11.867 1 94.31 125 SER B C 1
ATOM 2392 O O . SER B 1 125 ? 3.291 2.49 10.953 1 94.31 125 SER B O 1
ATOM 2394 N N . VAL B 1 126 ? 5.039 2.795 12.312 1 94.38 126 VAL B N 1
ATOM 2395 C CA . VAL B 1 126 ? 5.848 1.775 11.656 1 94.38 126 VAL B CA 1
ATOM 2396 C C . VAL B 1 126 ? 5.801 0.478 12.461 1 94.38 126 VAL B C 1
ATOM 2398 O O . VAL B 1 126 ? 5.887 0.499 13.688 1 94.38 126 VAL B O 1
ATOM 2401 N N . TYR B 1 127 ? 5.652 -0.573 11.75 1 89.81 127 TYR B N 1
ATOM 2402 C CA . TYR B 1 127 ? 5.637 -1.909 12.328 1 89.81 127 TYR B CA 1
ATOM 2403 C C . TYR B 1 127 ? 6.652 -2.816 11.648 1 89.81 127 TYR B C 1
ATOM 2405 O O . TYR B 1 127 ? 6.914 -2.67 10.453 1 89.81 127 TYR B O 1
ATOM 2413 N N . GLU B 1 128 ? 7.188 -3.682 12.367 1 88.12 128 GLU B N 1
ATOM 2414 C CA . GLU B 1 128 ? 8.039 -4.734 11.836 1 88.12 128 GLU B CA 1
ATOM 2415 C C . GLU B 1 128 ? 7.324 -6.082 11.828 1 88.12 128 GLU B C 1
ATOM 2417 O O . GLU B 1 128 ? 6.68 -6.449 12.812 1 88.12 128 GLU B O 1
ATOM 2422 N N . ILE B 1 129 ? 7.402 -6.691 10.719 1 82 129 ILE B N 1
ATOM 2423 C CA . ILE B 1 129 ? 6.816 -8.016 10.562 1 82 129 ILE B CA 1
ATOM 2424 C C . ILE B 1 129 ? 7.922 -9.07 10.547 1 82 129 ILE B C 1
ATOM 2426 O O . ILE B 1 129 ? 8.812 -9.031 9.695 1 82 129 ILE B O 1
ATOM 2430 N N . GLU B 1 130 ? 7.883 -9.953 11.508 1 80.62 130 GLU B N 1
ATOM 2431 C CA . GLU B 1 130 ? 8.781 -11.102 11.602 1 80.62 130 GLU B CA 1
ATOM 2432 C C . GLU B 1 130 ? 8 -12.414 11.562 1 80.62 130 GLU B C 1
ATOM 2434 O O . GLU B 1 130 ? 7.602 -12.938 12.602 1 80.62 130 GLU B O 1
ATOM 2439 N N . ASP B 1 131 ? 7.953 -12.977 10.336 1 71.69 131 ASP B N 1
ATOM 2440 C CA . ASP B 1 131 ? 7.172 -14.195 10.156 1 71.69 131 ASP B CA 1
ATOM 2441 C C . ASP B 1 131 ? 5.727 -13.992 10.602 1 71.69 131 ASP B C 1
ATOM 2443 O O . ASP B 1 131 ? 4.984 -13.227 9.977 1 71.69 131 ASP B O 1
ATOM 2447 N N . THR B 1 132 ? 5.379 -14.492 11.797 1 70.06 132 THR B N 1
ATOM 2448 C CA . THR B 1 132 ? 3.994 -14.383 12.242 1 70.06 132 THR B CA 1
ATOM 2449 C C . THR B 1 132 ? 3.869 -13.336 13.352 1 70.06 132 THR B C 1
ATOM 2451 O O . THR B 1 132 ? 2.781 -13.133 13.891 1 70.06 132 THR B O 1
ATOM 2454 N N . LYS B 1 133 ? 5 -12.758 13.625 1 75.69 133 LYS B N 1
ATOM 2455 C CA . LYS B 1 133 ? 4.988 -11.758 14.68 1 75.69 133 LYS B CA 1
ATOM 2456 C C . LYS B 1 133 ? 5.148 -10.352 14.109 1 75.69 133 LYS B C 1
ATOM 2458 O O . LYS B 1 133 ? 5.871 -10.156 13.125 1 75.69 133 LYS B O 1
ATOM 2463 N N . VAL B 1 134 ? 4.395 -9.461 14.711 1 80.19 134 VAL B N 1
ATOM 2464 C CA . VAL B 1 134 ? 4.477 -8.062 14.305 1 80.19 134 VAL B CA 1
ATOM 2465 C C . VAL B 1 134 ? 4.762 -7.18 15.516 1 80.19 134 VAL B C 1
ATOM 2467 O O . VAL B 1 134 ? 4.172 -7.371 16.578 1 80.19 134 VAL B O 1
ATOM 2470 N N . HIS B 1 135 ? 5.691 -6.254 15.406 1 84.25 135 HIS B N 1
ATOM 2471 C CA . HIS B 1 135 ? 6.082 -5.371 16.5 1 84.25 135 HIS B CA 1
ATOM 2472 C C . HIS B 1 135 ? 5.977 -3.904 16.094 1 84.25 135 HIS B C 1
ATOM 2474 O O . HIS B 1 135 ? 6.348 -3.541 14.969 1 84.25 135 HIS B O 1
ATOM 2480 N N . PHE B 1 136 ? 5.438 -3.174 17 1 89.56 136 PHE B N 1
ATOM 2481 C CA . PHE B 1 136 ? 5.445 -1.728 16.812 1 89.56 136 PHE B CA 1
ATOM 2482 C C . PHE B 1 136 ? 6.859 -1.173 16.938 1 89.56 136 PHE B C 1
ATOM 2484 O O . PHE B 1 136 ? 7.586 -1.535 17.859 1 89.56 136 PHE B O 1
ATOM 2491 N N . CYS B 1 137 ? 7.246 -0.26 16.016 1 90.88 137 CYS B N 1
ATOM 2492 C CA . CYS B 1 137 ? 8.602 0.281 16.031 1 90.88 137 CYS B CA 1
ATOM 2493 C C . CYS B 1 137 ? 8.609 1.734 16.484 1 90.88 137 CYS B C 1
ATOM 2495 O O . CYS B 1 137 ? 9.258 2.076 17.484 1 90.88 137 CYS B O 1
ATOM 2497 N N . ALA B 1 138 ? 7.906 2.561 15.805 1 93.38 138 ALA B N 1
ATOM 2498 C CA . ALA B 1 138 ? 7.898 4 16.047 1 93.38 138 ALA B CA 1
ATOM 2499 C C . ALA B 1 138 ? 6.695 4.664 15.383 1 93.38 138 ALA B C 1
ATOM 2501 O O . ALA B 1 138 ? 6.078 4.082 14.484 1 93.38 138 ALA B O 1
ATOM 2502 N N . SER B 1 139 ? 6.34 5.801 15.906 1 94.69 139 SER B N 1
ATOM 2503 C CA . SER B 1 139 ? 5.316 6.609 15.258 1 94.69 139 SER B CA 1
ATOM 2504 C C . SER B 1 139 ? 5.695 8.086 15.25 1 94.69 139 SER B C 1
ATOM 2506 O O . SER B 1 139 ? 6.543 8.516 16.031 1 94.69 139 SER B O 1
ATOM 2508 N N . ILE B 1 140 ? 5.152 8.805 14.352 1 97.25 140 ILE B N 1
ATOM 2509 C CA . ILE B 1 140 ? 5.324 10.25 14.273 1 97.25 140 ILE B CA 1
ATOM 2510 C C . ILE B 1 140 ? 4.023 10.906 13.805 1 97.25 140 ILE B C 1
ATOM 2512 O O . ILE B 1 140 ? 3.242 10.289 13.078 1 97.25 140 ILE B O 1
ATOM 2516 N N . VAL B 1 141 ? 3.783 12.117 14.266 1 97.75 141 VAL B N 1
ATOM 2517 C CA . VAL B 1 141 ? 2.627 12.891 13.828 1 97.75 141 VAL B CA 1
ATOM 2518 C C . VAL B 1 141 ? 3.084 14.031 12.914 1 97.75 141 VAL B C 1
ATOM 2520 O O . VAL B 1 141 ? 4.035 14.742 13.242 1 97.75 141 VAL B O 1
ATOM 2523 N N . THR B 1 142 ? 2.451 14.172 11.797 1 98.56 142 THR B N 1
ATOM 2524 C CA . THR B 1 142 ? 2.82 15.203 10.828 1 98.56 142 THR B CA 1
ATOM 2525 C C . THR B 1 142 ? 2.445 16.594 11.352 1 98.56 142 THR B C 1
ATOM 2527 O O . THR B 1 142 ? 1.706 16.719 12.328 1 98.56 142 THR B O 1
ATOM 2530 N N . ASP B 1 143 ? 3.006 17.594 10.656 1 98.56 143 ASP B N 1
ATOM 2531 C CA . ASP B 1 143 ? 2.439 18.938 10.797 1 98.56 143 ASP B CA 1
ATOM 2532 C C . ASP B 1 143 ? 0.983 18.969 10.344 1 98.56 143 ASP B C 1
ATOM 2534 O O . ASP B 1 143 ? 0.532 18.078 9.625 1 98.56 143 ASP B O 1
ATOM 2538 N N . GLN B 1 144 ? 0.373 20.031 10.852 1 98.5 144 GLN B N 1
ATOM 2539 C CA . GLN B 1 144 ? -1.017 20.219 10.445 1 98.5 144 GLN B CA 1
ATOM 2540 C C . GLN B 1 144 ? -1.12 20.531 8.961 1 98.5 144 GLN B C 1
ATOM 2542 O O . GLN B 1 144 ? -0.275 21.234 8.406 1 98.5 144 GLN B O 1
ATOM 2547 N N . PHE B 1 145 ? -2.146 20.031 8.297 1 98.38 145 PHE B N 1
ATOM 2548 C CA . PHE B 1 145 ? -2.475 20.391 6.926 1 98.38 145 PHE B CA 1
ATOM 2549 C C . PHE B 1 145 ? -3.963 20.688 6.785 1 98.38 145 PHE B C 1
ATOM 2551 O O . PHE B 1 145 ? -4.766 20.281 7.633 1 98.38 145 PHE B O 1
ATOM 2558 N N . GLU B 1 146 ? -4.238 21.344 5.73 1 98.06 146 GLU B N 1
ATOM 2559 C CA . GLU B 1 146 ? -5.609 21.812 5.562 1 98.06 146 GLU B CA 1
ATOM 2560 C C . GLU B 1 146 ? -6.312 21.062 4.43 1 98.06 146 GLU B C 1
ATOM 2562 O O . GLU B 1 146 ? -5.723 20.844 3.367 1 98.06 146 GLU B O 1
ATOM 2567 N N . VAL B 1 147 ? -7.48 20.625 4.738 1 97.69 147 VAL B N 1
ATOM 2568 C CA . VAL B 1 147 ? -8.352 20.062 3.717 1 97.69 147 VAL B CA 1
ATOM 2569 C C . VAL B 1 147 ? -9.438 21.062 3.338 1 97.69 147 VAL B C 1
ATOM 2571 O O . VAL B 1 147 ? -10.242 21.469 4.18 1 97.69 147 VAL B O 1
ATOM 2574 N N . PHE B 1 148 ? -9.477 21.375 2.061 1 96.75 148 PHE B N 1
ATOM 2575 C CA . PHE B 1 148 ? -10.352 22.438 1.572 1 96.75 148 PHE B CA 1
ATOM 2576 C C . PHE B 1 148 ? -11.555 21.859 0.838 1 96.75 148 PHE B C 1
ATOM 2578 O O . PHE B 1 148 ? -11.445 20.797 0.202 1 96.75 148 PHE B O 1
ATOM 2585 N N . SER B 1 149 ? -12.609 22.609 0.855 1 93.69 149 SER B N 1
ATOM 2586 C CA . SER B 1 149 ? -13.68 22.359 -0.103 1 93.69 149 SER B CA 1
ATOM 2587 C C . SER B 1 149 ? -13.234 22.688 -1.526 1 93.69 149 SER B C 1
ATOM 2589 O O . SER B 1 149 ? -12.25 23.391 -1.729 1 93.69 149 SER B O 1
ATOM 2591 N N . ALA B 1 150 ? -14.031 22.156 -2.426 1 88.69 150 ALA B N 1
ATOM 2592 C CA . ALA B 1 150 ? -13.695 22.391 -3.83 1 88.69 150 ALA B CA 1
ATOM 2593 C C . ALA B 1 150 ? -13.594 23.875 -4.141 1 88.69 150 ALA B C 1
ATOM 2595 O O . ALA B 1 150 ? -12.664 24.312 -4.812 1 88.69 150 ALA B O 1
ATOM 2596 N N . LYS B 1 151 ? -14.453 24.656 -3.615 1 91.69 151 LYS B N 1
ATOM 2597 C CA . LYS B 1 151 ? -14.539 26.078 -3.906 1 91.69 151 LYS B CA 1
ATOM 2598 C C . LYS B 1 151 ? -13.359 26.844 -3.299 1 91.69 151 LYS B C 1
ATOM 2600 O O . LYS B 1 151 ? -12.898 27.828 -3.857 1 91.69 151 LYS B O 1
ATOM 2605 N N . LYS B 1 152 ? -12.828 26.438 -2.26 1 94.31 152 LYS B N 1
ATOM 2606 C CA . LYS B 1 152 ? -11.797 27.141 -1.516 1 94.31 152 LYS B CA 1
ATOM 2607 C C . LYS B 1 152 ? -10.414 26.578 -1.822 1 94.31 152 LYS B C 1
ATOM 2609 O O . LYS B 1 152 ? -9.406 27.109 -1.352 1 94.31 152 LYS B O 1
ATOM 2614 N N . PHE B 1 153 ? -10.344 25.547 -2.559 1 93.44 153 PHE B N 1
ATOM 2615 C CA . PHE B 1 153 ? -9.07 24.875 -2.82 1 93.44 153 PHE B CA 1
ATOM 2616 C C . PHE B 1 153 ? -8.172 25.766 -3.682 1 93.44 153 PHE B C 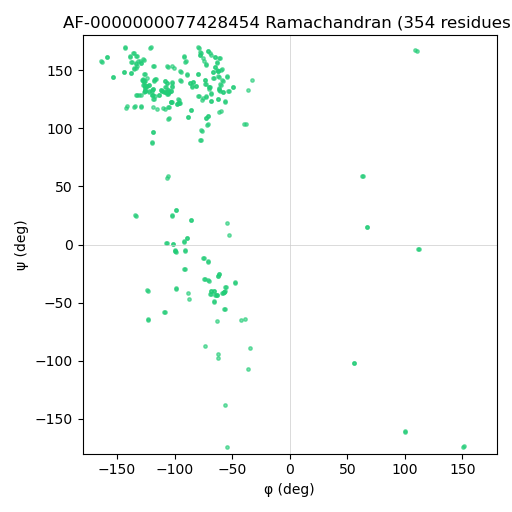1
ATOM 2618 O O . PHE B 1 153 ? -8.555 26.156 -4.781 1 93.44 153 PHE B O 1
ATOM 2625 N N . PRO B 1 154 ? -6.988 26.078 -3.236 1 91.25 154 PRO B N 1
ATOM 2626 C CA . PRO B 1 154 ? -6.113 27.031 -3.943 1 91.25 154 PRO B CA 1
ATOM 2627 C C . PRO B 1 154 ? -5.484 26.422 -5.195 1 91.25 154 PRO B C 1
ATOM 2629 O O . PRO B 1 154 ? -4.918 27.141 -6.02 1 91.25 154 PRO B O 1
ATOM 2632 N N . GLY B 1 155 ? -5.562 25.078 -5.422 1 86 155 GLY B N 1
ATOM 2633 C CA . GLY B 1 155 ? -4.941 24.422 -6.555 1 86 155 GLY B CA 1
ATOM 2634 C C . GLY B 1 155 ? -3.762 23.547 -6.164 1 86 155 GLY B C 1
ATOM 2635 O O . GLY B 1 155 ? -3.246 23.656 -5.051 1 86 155 GLY B O 1
ATOM 2636 N N . MET B 1 156 ? -3.41 22.797 -7.074 1 83 156 MET B N 1
ATOM 2637 C CA . MET B 1 156 ? -2.277 21.906 -6.832 1 83 156 MET B CA 1
ATOM 2638 C C . MET B 1 156 ? -0.964 22.578 -7.211 1 83 156 MET B C 1
ATOM 2640 O O . MET B 1 156 ? -0.923 23.391 -8.141 1 83 156 MET B O 1
ATOM 2644 N N . ASN B 1 157 ? 0.049 22.266 -6.488 1 86.88 157 ASN B N 1
ATOM 2645 C CA . ASN B 1 157 ? 1.38 22.766 -6.812 1 86.88 157 ASN B CA 1
ATOM 2646 C C . ASN B 1 157 ? 2.141 21.797 -7.715 1 86.88 157 ASN B C 1
ATOM 2648 O O . ASN B 1 157 ? 1.727 20.656 -7.891 1 86.88 157 ASN B O 1
ATOM 2652 N N . GLU B 1 158 ? 3.129 22.375 -8.312 1 91.81 158 GLU B N 1
ATOM 2653 C CA . GLU B 1 158 ? 4.094 21.469 -8.945 1 91.81 158 GLU B CA 1
ATOM 2654 C C . GLU B 1 158 ? 4.629 20.453 -7.957 1 91.81 158 GLU B C 1
ATOM 2656 O O . GLU B 1 158 ? 4.793 20.75 -6.773 1 91.81 158 GLU B O 1
ATOM 2661 N N . SER B 1 159 ? 4.84 19.297 -8.562 1 93.81 159 SER B N 1
ATOM 2662 C CA . SER B 1 159 ? 5.395 18.266 -7.691 1 93.81 159 SER B CA 1
ATOM 2663 C C . SER B 1 159 ? 6.727 18.719 -7.098 1 93.81 159 SER B C 1
ATOM 2665 O O . SER B 1 159 ? 7.504 19.406 -7.754 1 93.81 159 SER B O 1
ATOM 2667 N N . THR B 1 160 ? 6.977 18.406 -5.855 1 95.12 160 THR B N 1
ATOM 2668 C CA . THR B 1 160 ? 8.219 18.75 -5.184 1 95.12 160 THR B CA 1
ATOM 2669 C C . THR B 1 160 ? 9.406 18.062 -5.852 1 95.12 160 THR B C 1
ATOM 2671 O O . THR B 1 160 ? 9.25 17.031 -6.508 1 95.12 160 THR B O 1
ATOM 2674 N N . PRO B 1 161 ? 10.594 18.641 -5.68 1 93.56 161 PRO B N 1
ATOM 2675 C CA . PRO B 1 161 ? 11.789 17.969 -6.195 1 93.56 161 PRO B CA 1
ATOM 2676 C C . PRO B 1 161 ? 11.945 16.547 -5.656 1 93.56 161 PRO B C 1
ATOM 2678 O O . PRO B 1 161 ? 12.352 15.641 -6.391 1 93.56 161 PRO B O 1
ATOM 2681 N N . LEU B 1 162 ? 11.602 16.328 -4.449 1 94.06 162 LEU B N 1
ATOM 2682 C CA . LEU B 1 162 ? 11.719 15.008 -3.848 1 94.06 162 LEU B CA 1
ATOM 2683 C C . LEU B 1 162 ? 10.773 14.023 -4.52 1 94.06 162 LEU B C 1
ATOM 2685 O O . LEU B 1 162 ? 11.172 12.906 -4.863 1 94.06 162 LEU B O 1
ATOM 2689 N N . SER B 1 163 ? 9.5 14.445 -4.66 1 94.25 163 SER B N 1
ATOM 2690 C CA . SER B 1 163 ? 8.523 13.594 -5.324 1 94.25 163 SER B CA 1
ATOM 2691 C C . SER B 1 163 ? 8.969 13.227 -6.73 1 94.25 163 SER B C 1
ATOM 2693 O O . SER B 1 163 ? 8.836 12.078 -7.152 1 94.25 163 SER B O 1
ATOM 2695 N N . LYS B 1 164 ? 9.539 14.203 -7.445 1 92.94 164 LYS B N 1
ATOM 2696 C CA . LYS B 1 164 ? 10.039 13.953 -8.797 1 92.94 164 LYS B CA 1
ATOM 2697 C C . LYS B 1 164 ? 11.195 12.953 -8.773 1 92.94 164 LYS B C 1
ATOM 2699 O O . LYS B 1 164 ? 11.25 12.047 -9.617 1 92.94 164 LYS B O 1
ATOM 2704 N N . THR B 1 165 ? 12.07 13.125 -7.867 1 91.62 165 THR B N 1
ATOM 2705 C CA . THR B 1 165 ? 13.227 12.242 -7.742 1 91.62 165 THR B CA 1
ATOM 2706 C C . THR B 1 165 ? 12.789 10.812 -7.422 1 91.62 165 THR B C 1
ATOM 2708 O O . THR B 1 165 ? 13.312 9.859 -7.992 1 91.62 165 THR B O 1
ATOM 2711 N N . PHE B 1 166 ? 11.828 10.672 -6.504 1 91.31 166 PHE B N 1
ATOM 2712 C CA . PHE B 1 166 ? 11.344 9.352 -6.121 1 91.31 166 PHE B CA 1
ATOM 2713 C C . PHE B 1 166 ? 10.586 8.695 -7.273 1 91.31 166 PHE B C 1
ATOM 2715 O O . PHE B 1 166 ? 10.695 7.488 -7.484 1 91.31 166 PHE B O 1
ATOM 2722 N N . ALA B 1 167 ? 9.812 9.523 -7.961 1 89.12 167 ALA B N 1
ATOM 2723 C CA . ALA B 1 167 ? 9.109 8.992 -9.125 1 89.12 167 ALA B CA 1
ATOM 2724 C C . ALA B 1 167 ? 10.094 8.422 -10.141 1 89.12 167 ALA B C 1
ATOM 2726 O O . ALA B 1 167 ? 9.852 7.359 -10.719 1 89.12 167 ALA B O 1
ATOM 2727 N N . LYS B 1 168 ? 11.188 9.102 -10.367 1 85.19 168 LYS B N 1
ATOM 2728 C CA . LYS B 1 168 ? 12.211 8.641 -11.297 1 85.19 168 LYS B CA 1
ATOM 2729 C C . LYS B 1 168 ? 12.805 7.309 -10.852 1 85.19 168 LYS B C 1
ATOM 2731 O O . LYS B 1 168 ? 13.305 6.539 -11.672 1 85.19 168 LYS B O 1
ATOM 2736 N N . GLN B 1 169 ? 12.719 7.109 -9.586 1 84.25 169 GLN B N 1
ATOM 2737 C CA . GLN B 1 169 ? 13.289 5.883 -9.039 1 84.25 169 GLN B CA 1
ATOM 2738 C C . GLN B 1 169 ? 12.242 4.773 -8.977 1 84.25 169 GLN B C 1
ATOM 2740 O O . GLN B 1 169 ? 12.477 3.732 -8.359 1 84.25 169 GLN B O 1
ATOM 2745 N N . GLY B 1 170 ? 11.031 5.043 -9.461 1 80.06 170 GLY B N 1
ATOM 2746 C CA . GLY B 1 170 ? 10.07 3.969 -9.648 1 80.06 170 GLY B CA 1
ATOM 2747 C C . GLY B 1 170 ? 8.891 4.051 -8.703 1 80.06 170 GLY B C 1
ATOM 2748 O O . GLY B 1 170 ? 7.992 3.203 -8.75 1 80.06 170 GLY B O 1
ATOM 2749 N N . ILE B 1 171 ? 8.898 4.961 -7.832 1 85.94 171 ILE B N 1
ATOM 2750 C CA . ILE B 1 171 ? 7.754 5.121 -6.945 1 85.94 171 ILE B CA 1
ATOM 2751 C C . ILE B 1 171 ? 6.562 5.652 -7.738 1 85.94 171 ILE B C 1
ATOM 2753 O O . ILE B 1 171 ? 6.703 6.582 -8.539 1 85.94 171 ILE B O 1
ATOM 2757 N N . ARG B 1 172 ? 5.457 5.074 -7.492 1 82.06 172 ARG B N 1
ATOM 2758 C CA . ARG B 1 172 ? 4.246 5.492 -8.188 1 82.06 172 ARG B CA 1
ATOM 2759 C C . ARG B 1 172 ? 3.684 6.773 -7.582 1 82.06 172 ARG B C 1
ATOM 2761 O O . ARG B 1 172 ? 2.883 6.727 -6.645 1 82.06 172 ARG B O 1
ATOM 2768 N N . LEU B 1 173 ? 4.121 7.84 -8.102 1 86.5 173 LEU B N 1
ATOM 2769 C CA . LEU B 1 173 ? 3.678 9.18 -7.727 1 86.5 173 LEU B CA 1
ATOM 2770 C C . LEU B 1 173 ? 3.125 9.93 -8.93 1 86.5 173 LEU B C 1
ATOM 2772 O O . LEU B 1 173 ? 3.666 9.82 -10.039 1 86.5 173 LEU B O 1
ATOM 2776 N N . ARG B 1 174 ? 2.025 10.602 -8.711 1 82.19 174 ARG B N 1
ATOM 2777 C CA . ARG B 1 174 ? 1.586 11.516 -9.758 1 82.19 174 ARG B CA 1
ATOM 2778 C C . ARG B 1 174 ? 2.48 12.75 -9.812 1 82.19 174 ARG B C 1
ATOM 2780 O O . ARG B 1 174 ? 2.463 13.578 -8.898 1 82.19 174 ARG B O 1
ATOM 2787 N N . VAL B 1 175 ? 3.273 12.836 -10.844 1 86.38 175 VAL B N 1
ATOM 2788 C CA . VAL B 1 175 ? 4.207 13.945 -10.977 1 86.38 175 VAL B CA 1
ATOM 2789 C C . VAL B 1 175 ? 3.588 15.047 -11.844 1 86.38 175 VAL B C 1
ATOM 2791 O O . VAL B 1 175 ? 3.184 14.789 -12.977 1 86.38 175 VAL B O 1
ATOM 2794 N N . ARG B 1 176 ? 3.492 16.141 -11.305 1 84.12 176 ARG B N 1
ATOM 2795 C CA . ARG B 1 176 ? 3.004 17.328 -12.008 1 84.12 176 ARG B CA 1
ATOM 2796 C C . ARG B 1 176 ? 4.148 18.281 -12.336 1 84.12 176 ARG B C 1
ATOM 2798 O O . ARG B 1 176 ? 4.852 18.75 -11.445 1 84.12 176 ARG B O 1
ATOM 2805 N N . THR B 1 177 ? 4.613 18.469 -13.57 1 75.88 177 THR B N 1
ATOM 2806 C CA . THR B 1 177 ? 5.734 19.297 -13.992 1 75.88 177 THR B CA 1
ATOM 2807 C C . THR B 1 177 ? 5.27 20.719 -14.281 1 75.88 177 THR B C 1
ATOM 2809 O O . THR B 1 177 ? 6.07 21.656 -14.242 1 75.88 177 THR B O 1
ATOM 2812 N N . LYS B 1 178 ? 4.234 20.938 -14.875 1 68.12 178 LYS B N 1
ATOM 2813 C CA . LYS B 1 178 ? 3.768 22.281 -15.188 1 68.12 178 LYS B CA 1
ATOM 2814 C C . LYS B 1 178 ? 2.42 22.562 -14.531 1 68.12 178 LYS B C 1
ATOM 2816 O O . LYS B 1 178 ? 1.597 21.656 -14.375 1 68.12 178 LYS B O 1
ATOM 2821 N N . ILE B 1 179 ? 2.373 23.531 -13.68 1 57.41 179 ILE B N 1
ATOM 2822 C CA . ILE B 1 179 ? 1.037 24.031 -13.391 1 57.41 179 ILE B CA 1
ATOM 2823 C C . ILE B 1 179 ? 0.74 25.25 -14.273 1 57.41 179 ILE B C 1
ATOM 2825 O O . ILE B 1 179 ? 1.626 26.062 -14.547 1 57.41 179 ILE B O 1
#

Radius of gyration: 19.94 Å; Cα contacts (8 Å, |Δi|>4): 855; chains: 2; bounding box: 58×54×49 Å

InterPro domains:
  IPR021740 Velvet factor [PTHR33572] (1-178)
  IPR037525 Velvet domain [PF11754] (1-66)
  IPR037525 Velvet domain [PF11754] (80-177)
  IPR037525 Velvet domain [PS51821] (1-176)
  IPR038491 Velvet domain superfamily [G3DSA:2.60.40.3960] (1-179)

Organism: Phakopsora pachyrhizi (NCBI:txid170000)